Protein 9J54 (pdb70)

Radius of gyration: 19.66 Å; Cα contacts (8 Å, |Δi|>4): 490; chains: 4; bounding box: 61×36×34 Å

B-factor: mean 44.39, std 20.66, range [19.3, 144.77]

InterPro domains:
  IPR019460 Autophagy-related protein 11, C-terminal [PF10377] (1477-1587)
  IPR040040 Autophagy-related protein 11 [PTHR13222] (1-1592)

Organism: Homo sapiens (NCBI:txid9606)

Structure (mmCIF, N/CA/C/O backbone):
data_9J54
#
_entry.id   9J54
#
_cell.length_a   58.701
_cell.length_b   34.894
_cell.length_c   60.727
_cell.angle_alpha   90.000
_cell.angle_beta   118.377
_cell.angle_gamma   90.000
#
_symmetry.space_group_name_H-M   'P 1 21 1'
#
loop_
_entity.id
_entity.type
_entity.pdbx_description
1 polymer 'RB1-inducible coiled-coil protein 1'
2 polymer 'Autophagy-related protein 16-1'
3 water water
#
loop_
_atom_site.group_PDB
_atom_site.id
_atom_site.type_symbol
_atom_site.label_atom_id
_atom_site.label_alt_id
_atom_site.label_comp_id
_atom_site.label_asym_id
_atom_site.label_entity_id
_atom_site.label_seq_id
_atom_site.pdbx_PDB_ins_code
_atom_site.Cartn_x
_atom_site.Cartn_y
_atom_site.Cartn_z
_atom_site.occupancy
_atom_site.B_iso_or_equiv
_atom_site.auth_seq_id
_atom_site.auth_comp_id
_atom_site.auth_asym_id
_atom_site.auth_atom_id
_atom_site.pdbx_PDB_model_num
ATOM 1 N N . GLY A 1 3 ? 1.33000 -24.02300 29.15700 1.000 88.86065 -4 GLY A N 1
ATOM 2 C CA . GLY A 1 3 ? 2.58000 -24.80800 28.96000 1.000 86.53669 -4 GLY A CA 1
ATOM 3 C C . GLY A 1 3 ? 3.55700 -24.69300 30.11800 1.000 86.47089 -4 GLY A C 1
ATOM 4 O O . GLY A 1 3 ? 3.44300 -23.80000 30.96100 1.000 87.49470 -4 GLY A O 1
ATOM 8 N N . SER A 1 4 ? 4.53200 -25.60000 30.14700 1.000 85.62869 -3 SER A N 1
ATOM 9 C CA . SER A 1 4 ? 5.48400 -25.65900 31.24300 1.000 86.64986 -3 SER A CA 1
ATOM 10 C C . SER A 1 4 ? 6.32400 -24.37600 31.31100 1.000 84.92334 -3 SER A C 1
ATOM 11 O O . SER A 1 4 ? 6.35700 -23.57000 30.37800 1.000 82.68623 -3 SER A O 1
ATOM 19 N N . GLU A 1 5 ? 7.01500 -24.20100 32.44800 1.000 108.05243 -2 GLU A N 1
ATOM 20 C CA . GLU A 1 5 ? 7.85500 -23.01900 32.64500 1.000 99.77775 -2 GLU A CA 1
ATOM 21 C C . GLU A 1 5 ? 9.08400 -23.05900 31.75000 1.000 92.97694 -2 GLU A C 1
ATOM 22 O O . GLU A 1 5 ? 9.43200 -22.05800 31.11100 1.000 94.85874 -2 GLU A O 1
ATOM 34 N N . PHE A 1 6 ? 9.78300 -24.19500 31.72000 1.000 83.96796 -1 PHE A N 1
ATOM 35 C CA . PHE A 1 6 ? 10.93000 -24.32100 30.82600 1.000 81.87561 -1 PHE A CA 1
ATOM 36 C C . PHE A 1 6 ? 10.53400 -23.96200 29.40100 1.000 78.84366 -1 PHE A C 1
ATOM 37 O O . PHE A 1 6 ? 11.14700 -23.10100 28.76300 1.000 83.52844 -1 PHE A O 1
ATOM 54 N N . SER A 1 7 ? 9.51100 -24.64400 28.88200 1.000 78.59627 1490 SER A N 1
ATOM 55 C CA . SER A 1 7 ? 9.05700 -24.39300 27.51800 1.000 91.55571 1490 SER A CA 1
ATOM 56 C C . SER A 1 7 ? 8.71800 -22.92200 27.30300 1.000 78.25412 1490 SER A C 1
ATOM 57 O O . SER A 1 7 ? 9.07400 -22.33900 26.27100 1.000 75.07216 1490 SER A O 1
ATOM 65 N N . ARG A 1 8 ? 8.02400 -22.30100 28.26000 1.000 90.53454 1491 ARG A N 1
ATOM 66 C CA . ARG A 1 8 ? 7.71200 -20.88000 28.13200 1.000 94.46922 1491 ARG A CA 1
ATOM 67 C C . ARG A 1 8 ? 8.98100 -20.04900 27.97200 1.000 79.07527 1491 ARG A C 1
ATOM 68 O O . ARG A 1 8 ? 8.97400 -19.03100 27.26600 1.000 102.29911 1491 ARG A O 1
ATOM 72 N N . HIS A 1 9 ? 10.08200 -20.47500 28.59300 1.000 81.86771 1492 HIS A N 1
ATOM 73 C CA . HIS A 1 9 ? 11.33700 -19.74100 28.48600 1.000 96.25365 1492 HIS A CA 1
ATOM 74 C C . HIS A 1 9 ? 12.01200 -19.98900 27.14100 1.000 82.99679 1492 HIS A C 1
ATOM 75 O O . HIS A 1 9 ? 12.55800 -19.05700 26.54200 1.000 99.78828 1492 HIS A O 1
ATOM 89 N N . SER A 1 10 ? 11.96800 -21.23100 26.64600 1.000 64.77882 1493 SER A N 1
ATOM 90 C CA . SER A 1 10 ? 12.64000 -21.63500 25.41800 1.000 56.13831 1493 SER A CA 1
ATOM 91 C C . SER A 1 10 ? 11.80600 -21.36000 24.16500 1.000 65.38942 1493 SER A C 1
ATOM 92 O O . SER A 1 10 ? 11.94400 -22.05100 23.14700 1.000 46.26081 1493 SER A O 1
ATOM 100 N N . GLU A 1 11 ? 10.94400 -20.36500 24.20600 1.000 41.01808 1494 GLU A N 1
ATOM 101 C CA . GLU A 1 11 ? 10.05100 -20.14700 23.09200 1.000 30.44049 1494 GLU A CA 1
ATOM 102 C C . GLU A 1 11 ? 10.81400 -19.53400 21.91600 1.000 29.37457 1494 GLU A C 1
ATOM 103 O O . GLU A 1 11 ? 11.89300 -18.95300 22.06600 1.000 36.21224 1494 GLU A O 1
ATOM 115 N N . LYS A 1 12 ? 10.29600 -19.77200 20.71800 1.000 26.75321 1495 LYS A N 1
ATOM 116 C CA . LYS A 1 12 ? 10.86500 -19.27000 19.47400 1.000 25.17144 1495 LYS A CA 1
ATOM 117 C C . LYS A 1 12 ? 9.86800 -18.34100 18.78800 1.000 22.82379 1495 LYS A C 1
ATOM 118 O O . LYS A 1 12 ? 8.65500 -18.32800 19.12300 1.000 25.85573 1495 LYS A O 1
ATOM 137 N N . ILE A 1 13 ? 10.37100 -17.52300 17.85700 1.000 22.19477 1496 ILE A N 1
ATOM 138 C CA . ILE A 1 13 ? 9.56500 -16.48900 17.19700 1.000 22.00790 1496 ILE A CA 1
ATOM 139 C C . ILE A 1 13 ? 8.80300 -17.08200 16.02100 1.000 22.30531 1496 ILE A C 1
ATOM 140 O O . ILE A 1 13 ? 9.39700 -17.61000 15.09100 1.000 23.20278 1496 ILE A O 1
ATOM 156 N N . ALA A 1 14 ? 7.47800 -17.00300 16.09900 1.000 22.29478 1497 ALA A N 1
ATOM 157 C CA . ALA A 1 14 ? 6.65900 -17.31200 14.93600 1.000 21.24465 1497 ALA A CA 1
ATOM 158 C C . ALA A 1 14 ? 6.86100 -16.30800 13.82000 1.000 21.49468 1497 ALA A C 1
ATOM 159 O O . ALA A 1 14 ? 7.00300 -15.10500 14.04100 1.000 23.58441 1497 ALA A O 1
ATOM 166 N N . ILE A 1 15 ? 6.81200 -16.80400 12.58100 1.000 21.78419 1498 ILE A N 1
ATOM 167 C CA . ILE A 1 15 ? 6.98500 -15.95700 11.41000 1.000 22.22635 1498 ILE A CA 1
ATOM 168 C C . ILE A 1 15 ? 5.90900 -16.17000 10.35400 1.000 24.02130 1498 ILE A C 1
ATOM 169 O O . ILE A 1 15 ? 5.98400 -15.53800 9.31200 1.000 24.97668 1498 ILE A O 1
ATOM 185 N N . ARG A 1 16 ? 4.96300 -17.03600 10.61300 1.000 24.95826 1499 ARG A N 1
ATOM 186 C CA . ARG A 1 16 ? 3.79900 -17.20800 9.72500 1.000 27.42434 1499 ARG A CA 1
ATOM 187 C C . ARG A 1 16 ? 2.70600 -17.89100 10.53900 1.000 28.16127 1499 ARG A C 1
ATOM 188 O O . ARG A 1 16 ? 2.94000 -18.40700 11.63500 1.000 33.85406 1499 ARG A O 1
ATOM 209 N N . ASP A 1 17 ? 1.51700 -17.94000 9.93500 1.000 30.89318 1500 ASP A N 1
ATOM 210 C CA . ASP A 1 17 ? 0.37800 -18.70000 10.47800 1.000 41.32864 1500 ASP A CA 1
ATOM 211 C C . ASP A 1 17 ? 0.17200 -18.41900 11.96300 1.000 37.66767 1500 ASP A C 1
ATOM 212 O O . ASP A 1 17 ? 0.04200 -19.32300 12.79100 1.000 37.49660 1500 ASP A O 1
ATOM 221 N N . PHE A 1 18 ? 0.18100 -17.13100 12.29300 1.000 35.29634 1501 PHE A N 1
ATOM 222 C CA . PHE A 1 18 ? 0.22700 -16.69200 13.67000 1.000 30.20362 1501 PHE A CA 1
ATOM 223 C C . PHE A 1 18 ? -0.98500 -17.17400 14.43300 1.000 29.34036 1501 PHE A C 1
ATOM 224 O O . PHE A 1 18 ? -2.12400 -17.13800 13.93500 1.000 35.75955 1501 PHE A O 1
ATOM 241 N N . GLN A 1 19 ? -0.72300 -17.65200 15.64200 1.000 31.37745 1502 GLN A N 1
ATOM 242 C CA A GLN A 1 19 ? -1.74300 -18.17600 16.53800 0.580 29.79568 1502 GLN A CA 1
ATOM 243 C CA B GLN A 1 19 ? -1.76900 -18.14100 16.52000 0.420 30.07466 1502 GLN A CA 1
ATOM 244 C C . GLN A 1 19 ? -1.70100 -17.40600 17.84500 1.000 28.41656 1502 GLN A C 1
ATOM 245 O O . GLN A 1 19 ? -0.65400 -16.87300 18.23700 1.000 28.93768 1502 GLN A O 1
ATOM 272 N N . VAL A 1 20 ? -2.85400 -17.36300 18.52000 1.000 36.37015 1503 VAL A N 1
ATOM 273 C CA . VAL A 1 20 ? -2.88700 -16.77500 19.84700 1.000 35.43320 1503 VAL A CA 1
ATOM 274 C C . VAL A 1 20 ? -1.83500 -17.47300 20.69000 1.000 33.45138 1503 VAL A C 1
ATOM 275 O O . VAL A 1 20 ? -1.70500 -18.70400 20.63700 1.000 36.27014 1503 VAL A O 1
ATOM 288 N N . GLY A 1 21 ? -1.06100 -16.69700 21.43400 1.000 30.60104 1504 GLY A N 1
ATOM 289 C CA . GLY A 1 21 ? 0.01100 -17.21500 22.26700 1.000 28.15074 1504 GLY A CA 1
ATOM 290 C C . GLY A 1 21 ? 1.38200 -17.21100 21.63700 1.000 26.12418 1504 GLY A C 1
ATOM 291 O O . GLY A 1 21 ? 2.38000 -17.41300 22.36700 1.000 31.85908 1504 GLY A O 1
ATOM 295 N N . ASP A 1 22 ? 1.47300 -17.02100 20.33200 1.000 23.99498 1505 ASP A N 1
ATOM 296 C CA . ASP A 1 22 ? 2.76900 -17.01300 19.65400 1.000 25.36094 1505 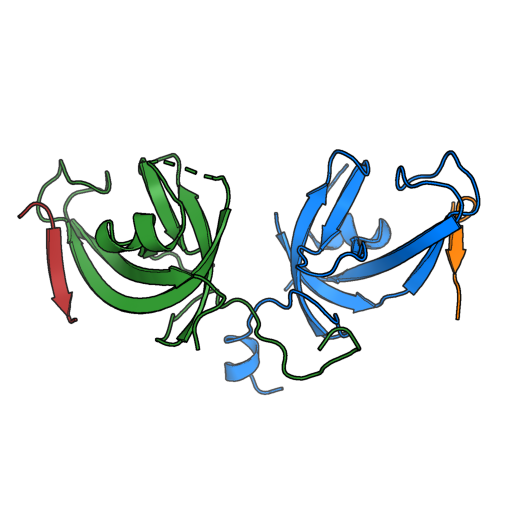ASP A CA 1
ATOM 297 C C . ASP A 1 22 ? 3.62200 -15.82500 20.11100 1.000 25.38725 1505 ASP A C 1
ATOM 298 O O . ASP A 1 22 ? 3.11700 -14.72200 20.35800 1.000 25.99785 1505 ASP A O 1
ATOM 307 N N . LEU A 1 23 ? 4.92200 -16.06500 20.19900 1.000 25.82678 1506 LEU A N 1
ATOM 308 C CA . LEU A 1 23 ? 5.91600 -15.02900 20.31500 1.000 26.30579 1506 LEU A CA 1
ATOM 309 C C . LEU A 1 23 ? 6.20800 -14.47400 18.92500 1.000 20.59457 1506 LEU A C 1
ATOM 310 O O . LEU A 1 23 ? 6.50300 -15.23500 18.00300 1.000 24.15816 1506 LEU A O 1
ATOM 326 N N . VAL A 1 24 ? 6.16800 -13.15200 18.80400 1.000 19.32600 1507 VAL A N 1
ATOM 327 C CA . VAL A 1 24 ? 6.38700 -12.49200 17.53700 1.000 20.39718 1507 VAL A CA 1
ATOM 328 C C . VAL A 1 24 ? 7.30800 -11.30100 17.66200 1.000 20.20242 1507 VAL A C 1
ATOM 329 O O . VAL A 1 24 ? 7.46300 -10.70600 18.74200 1.000 22.45796 1507 VAL A O 1
ATOM 342 N N . LEU A 1 25 ? 7.90600 -10.97500 16.54200 1.000 22.58165 1508 LEU A N 1
ATOM 343 C CA . LEU A 1 25 ? 8.80500 -9.83800 16.42500 1.000 21.68681 1508 LEU A CA 1
ATOM 344 C C . LEU A 1 25 ? 8.03900 -8.73600 15.73600 1.000 21.98158 1508 LEU A C 1
ATOM 345 O O . LEU A 1 25 ? 7.48300 -8.96300 14.66000 1.000 25.18986 1508 LEU A O 1
ATOM 361 N N . ILE A 1 26 ? 7.96000 -7.58800 16.37400 1.000 22.00527 1509 ILE A N 1
ATOM 362 C CA . ILE A 1 26 ? 7.17600 -6.45600 15.88400 1.000 22.97644 1509 ILE A CA 1
ATOM 363 C C . ILE A 1 26 ? 8.12700 -5.37200 15.43200 1.000 27.63489 1509 ILE A C 1
ATOM 364 O O . ILE A 1 26 ? 9.03100 -5.00900 16.19300 1.000 27.40855 1509 ILE A O 1
ATOM 380 N N . ILE A 1 27 ? 7.90900 -4.85000 14.21200 1.000 22.53428 1510 ILE A N 1
ATOM 381 C CA . ILE A 1 27 ? 8.79100 -3.88000 13.60100 1.000 21.71839 1510 ILE A CA 1
ATOM 382 C C . ILE A 1 27 ? 7.99900 -2.75000 12.99400 1.000 26.35579 1510 ILE A C 1
ATOM 383 O O . ILE A 1 27 ? 6.84900 -2.94900 12.59200 1.000 24.12921 1510 ILE A O 1
ATOM 399 N N . LEU A 1 28 ? 8.58000 -1.56400 12.92400 1.000 26.24525 1511 LEU A N 1
ATOM 400 C CA . LEU A 1 28 ? 7.91500 -0.45800 12.24300 1.000 25.07143 1511 LEU A CA 1
ATOM 401 C C . LEU A 1 28 ? 8.03100 -0.60100 10.74300 1.000 26.19525 1511 LEU A C 1
ATOM 402 O O . LEU A 1 28 ? 9.12600 -0.76100 10.19800 1.000 32.13280 1511 LEU A O 1
ATOM 418 N N . ASP A 1 29 ? 6.88100 -0.50000 10.04700 1.000 23.22647 1512 ASP A N 1
ATOM 419 C CA . ASP A 1 29 ? 6.75600 -0.54000 8.59100 1.000 25.75309 1512 ASP A CA 1
ATOM 420 C C . ASP A 1 29 ? 6.41300 0.88000 8.15600 1.000 26.64004 1512 ASP A C 1
ATOM 421 O O . ASP A 1 29 ? 5.23600 1.27900 8.19600 1.000 30.16151 1512 ASP A O 1
ATOM 430 N N . GLU A 1 30 ? 7.42400 1.65100 7.77000 1.000 33.67246 1513 GLU A N 1
ATOM 431 C CA . GLU A 1 30 ? 7.17000 3.06800 7.51900 1.000 36.14644 1513 GLU A CA 1
ATOM 432 C C . GLU A 1 30 ? 6.26600 3.25600 6.30800 1.000 37.58082 1513 GLU A C 1
ATOM 433 O O . GLU A 1 30 ? 5.44900 4.18200 6.28800 1.000 38.41250 1513 GLU A O 1
ATOM 445 N N . ARG A 1 31 ? 6.40100 2.37900 5.30800 1.000 34.10935 1514 ARG A N 1
ATOM 446 C CA . ARG A 1 31 ? 5.55300 2.44000 4.12300 1.000 39.68897 1514 ARG A CA 1
ATOM 447 C C . ARG A 1 31 ? 4.07300 2.35300 4.47800 1.000 30.81948 1514 ARG A C 1
ATOM 448 O O . ARG A 1 31 ? 3.24000 3.03500 3.86600 1.000 34.76996 1514 ARG A O 1
ATOM 469 N N . HIS A 1 32 ? 3.72600 1.51000 5.42100 1.000 26.23736 1515 HIS A N 1
ATOM 470 C CA . HIS A 1 32 ? 2.33100 1.33600 5.82700 1.000 23.54493 1515 HIS A CA 1
ATOM 471 C C . HIS A 1 32 ? 1.97100 2.09200 7.09600 1.000 30.42996 1515 HIS A C 1
ATOM 472 O O . HIS A 1 32 ? 0.90000 1.87200 7.64500 1.000 25.57412 1515 HIS A O 1
ATOM 486 N N . ASP A 1 33 ? 2.85300 2.96300 7.58400 1.000 26.02417 1516 ASP A N 1
ATOM 487 C CA . ASP A 1 33 ? 2.54400 3.86200 8.71800 1.000 29.32983 1516 ASP A CA 1
ATOM 488 C C . ASP A 1 33 ? 2.04400 3.11200 9.94700 1.000 24.43188 1516 ASP A C 1
ATOM 489 O O . ASP A 1 33 ? 1.13300 3.57100 10.65200 1.000 26.41896 1516 ASP A O 1
ATOM 498 N N . ASN A 1 34 ? 2.64100 1.96100 10.21900 1.000 24.57400 1517 ASN A N 1
ATOM 499 C CA . ASN A 1 34 ? 2.19500 1.08400 11.28300 1.000 23.96866 1517 ASN A CA 1
ATOM 500 C C . ASN A 1 34 ? 3.27800 0.11200 11.67800 1.000 24.55294 1517 ASN A C 1
ATOM 501 O O . ASN A 1 34 ? 4.18200 -0.21200 10.89600 1.000 23.91076 1517 ASN A O 1
ATOM 512 N N . TYR A 1 35 ? 3.15800 -0.40600 12.90900 1.000 22.78694 1518 TYR A N 1
ATOM 513 C CA . TYR A 1 35 ? 3.96700 -1.53600 13.32500 1.000 21.22097 1518 TYR A CA 1
ATOM 514 C C . TYR A 1 35 ? 3.34700 -2.77800 12.73600 1.000 21.16306 1518 TYR A C 1
ATOM 515 O O . TYR A 1 35 ? 2.10200 -2.88600 12.59300 1.000 20.86829 1518 TYR A O 1
ATOM 533 N N . VAL A 1 36 ? 4.21100 -3.69800 12.34100 1.000 21.87631 1519 VAL A N 1
ATOM 534 C CA . VAL A 1 36 ? 3.75800 -4.97500 11.75400 1.000 21.86052 1519 VAL A CA 1
ATOM 535 C C . VAL A 1 36 ? 4.50000 -6.12400 12.43100 1.000 24.28975 1519 VAL A C 1
ATOM 536 O O . VAL A 1 36 ? 5.60600 -5.96300 13.00200 1.000 24.46872 1519 VAL A O 1
ATOM 549 N N . LEU A 1 37 ? 3.92000 -7.30300 12.32500 1.000 21.15517 1520 LEU A N 1
ATOM 550 C CA . LEU A 1 37 ? 4.62900 -8.53400 12.67600 1.000 21.69207 1520 LEU A CA 1
ATOM 551 C C . LEU A 1 37 ? 5.58700 -8.92500 11.56200 1.000 21.97632 1520 LEU A C 1
ATOM 552 O O . LEU A 1 37 ? 5.28500 -8.87900 10.36200 1.000 24.21606 1520 LEU A O 1
ATOM 568 N N . PHE A 1 38 ? 6.84700 -9.25400 11.95100 1.000 19.42865 1521 PHE A N 1
ATOM 569 C CA . PHE A 1 38 ? 7.77200 -9.82400 11.02900 1.000 20.14715 1521 PHE A CA 1
ATOM 570 C C . PHE A 1 38 ? 7.29300 -11.17000 10.55400 1.000 20.89987 1521 PHE A C 1
ATOM 571 O O . PHE A 1 38 ? 6.87900 -12.00700 11.34000 1.000 21.65523 1521 PHE A O 1
ATOM 588 N N . THR A 1 39 ? 7.24300 -11.33100 9.22000 1.000 24.54768 1522 THR A N 1
ATOM 589 C CA . THR A 1 39 ? 6.65500 -12.52800 8.64500 1.000 25.61886 1522 THR A CA 1
ATOM 590 C C . THR A 1 39 ? 7.34800 -12.83900 7.33700 1.000 24.57137 1522 THR A C 1
ATOM 591 O O . THR A 1 39 ? 7.87100 -11.95300 6.66100 1.000 28.16127 1522 THR A O 1
ATOM 602 N N . VAL A 1 40 ? 7.36000 -14.12900 6.99200 1.000 25.93469 1523 VAL A N 1
ATOM 603 C CA . VAL A 1 40 ? 7.73700 -14.61000 5.69500 1.000 26.75321 1523 VAL A CA 1
ATOM 604 C C . VAL A 1 40 ? 6.52700 -14.88500 4.79700 1.000 27.83755 1523 VAL A C 1
ATOM 605 O O . VAL A 1 40 ? 6.68800 -15.42200 3.71100 1.000 31.07741 1523 VAL A O 1
ATOM 618 N N A SER A 1 41 ? 5.32100 -14.56600 5.29600 0.620 28.06389 1524 SER A N 1
ATOM 619 N N B SER A 1 41 ? 5.35300 -14.56300 5.25900 0.380 28.22180 1524 SER A N 1
ATOM 620 C CA A SER A 1 41 ? 4.06500 -14.64900 4.53700 0.620 27.81912 1524 SER A CA 1
ATOM 621 C CA B SER A 1 41 ? 4.18200 -14.72200 4.40700 0.380 28.30339 1524 SER A CA 1
ATOM 622 C C A SER A 1 41 ? 3.88300 -13.37900 3.71800 0.620 29.42195 1524 SER A C 1
ATOM 623 C C B SER A 1 41 ? 3.85300 -13.40300 3.73500 0.380 29.58513 1524 SER A C 1
ATOM 624 O O A SER A 1 41 ? 4.36700 -12.31300 4.10000 0.620 37.90718 1524 SER A O 1
ATOM 625 O O B SER A 1 41 ? 4.20400 -12.33000 4.23300 0.380 36.06222 1524 SER A O 1
ATOM 640 N N . PRO A 1 42 ? 3.16100 -13.45100 2.59700 1.000 32.27492 1525 PRO A N 1
ATOM 641 C CA . PRO A 1 42 ? 2.82600 -12.21300 1.86300 1.000 40.14429 1525 PRO A CA 1
ATOM 642 C C . PRO A 1 42 ? 1.76000 -11.37700 2.53200 1.000 45.26332 1525 PRO A C 1
ATOM 643 O O . PRO A 1 42 ? 1.60000 -10.20200 2.17300 1.000 55.22767 1525 PRO A O 1
ATOM 654 N N . THR A 1 43 ? 1.05900 -11.92300 3.51000 1.000 33.13029 1526 THR A N 1
ATOM 655 C CA . THR A 1 43 ? -0.04700 -11.22400 4.13600 1.000 39.48105 1526 THR A CA 1
ATOM 656 C C . THR A 1 43 ? 0.44300 -10.29100 5.22300 1.000 32.20123 1526 THR A C 1
ATOM 657 O O . THR A 1 43 ? 1.39000 -10.60300 5.94800 1.000 29.44564 1526 THR A O 1
ATOM 668 N N . LEU A 1 44 ? -0.17600 -9.12100 5.32400 1.000 26.97165 1527 LEU A N 1
ATOM 669 C CA . LEU A 1 44 ? 0.22000 -8.12500 6.30100 1.000 22.54481 1527 LEU A CA 1
ATOM 670 C C . LEU A 1 44 ? -0.49900 -8.39300 7.62000 1.000 23.77390 1527 LEU A C 1
ATOM 671 O O . LEU A 1 44 ? -1.69800 -8.65400 7.64700 1.000 24.91088 1527 LEU A O 1
ATOM 687 N N . TYR A 1 45 ? 0.27700 -8.36400 8.72900 1.000 21.71313 1528 TYR A N 1
ATOM 688 C CA . TYR A 1 45 ? -0.27700 -8.47900 10.07200 1.000 20.94462 1528 TYR A CA 1
ATOM 689 C C . TYR A 1 45 ? 0.11000 -7.21600 10.82200 1.000 20.37876 1528 TYR A C 1
ATOM 690 O O . TYR A 1 45 ? 1.28000 -7.09300 11.23600 1.000 23.64494 1528 TYR A O 1
ATOM 708 N N . PHE A 1 46 ? -0.79900 -6.30700 10.93500 1.000 19.75237 1529 PHE A N 1
ATOM 709 C CA . PHE A 1 46 ? -0.55800 -5.04600 11.60600 1.000 21.19465 1529 PHE A CA 1
ATOM 710 C C . PHE A 1 46 ? -0.75400 -5.19900 13.08800 1.000 24.34766 1529 PHE A C 1
ATOM 711 O O . PHE A 1 46 ? -1.67000 -5.88900 13.52900 1.000 24.29239 1529 PHE A O 1
ATOM 728 N N . LEU A 1 47 ? 0.07000 -4.49500 13.86100 1.000 21.57890 1530 LEU A N 1
ATOM 729 C CA . LEU A 1 47 ? -0.20000 -4.34700 15.28800 1.000 19.30231 1530 LEU A CA 1
ATOM 730 C C . LEU A 1 47 ? -1.32000 -3.35200 15.53100 1.000 20.82618 1530 LEU A C 1
ATOM 731 O O . LEU A 1 47 ? -1.25300 -2.17400 15.11500 1.000 23.84496 1530 LEU A O 1
ATOM 747 N N . HIS A 1 48 ? -2.36400 -3.83200 16.21500 1.000 22.78168 1531 HIS A N 1
ATOM 748 C CA . HIS A 1 48 ? -3.47900 -3.00700 16.61700 1.000 22.00001 1531 HIS A CA 1
ATOM 749 C C . HIS A 1 48 ? -3.03500 -1.80400 17.41700 1.000 26.67162 1531 HIS A C 1
ATOM 750 O O . HIS A 1 48 ? -2.21000 -1.92200 18.33200 1.000 25.01879 1531 HIS A O 1
ATOM 764 N N . SER A 1 49 ? -3.59000 -0.65000 17.09500 1.000 26.43738 1532 SER A N 1
ATOM 765 C CA . SER A 1 49 ? -3.29700 0.57000 17.85400 1.000 27.26906 1532 SER A CA 1
ATOM 766 C C . SER A 1 49 ? -3.46400 0.39000 19.36100 1.000 27.48751 1532 SER A C 1
ATOM 767 O O . SER A 1 49 ? -2.74400 1.03500 20.12800 1.000 32.33546 1532 SER A O 1
ATOM 775 N N . GLU A 1 50 ? -4.42000 -0.43800 19.79700 1.000 26.63740 1533 GLU A N 1
ATOM 776 C CA . GLU A 1 50 ? -4.68000 -0.62500 21.22100 1.000 28.26392 1533 GLU A CA 1
ATOM 777 C C . GLU A 1 50 ? -3.47300 -1.18900 21.91900 1.000 25.45042 1533 GLU A C 1
ATOM 778 O O . GLU A 1 50 ? -3.35500 -1.01200 23.14200 1.000 29.37721 1533 GLU A O 1
ATOM 790 N N . SER A 1 51 ? -2.61400 -1.86700 21.19300 1.000 24.38187 1534 SER A N 1
ATOM 791 C CA . SER A 1 51 ? -1.50200 -2.58500 21.81900 1.000 24.75560 1534 SER A CA 1
ATOM 792 C C . SER A 1 51 ? -0.21300 -1.80700 21.89000 1.000 21.82630 1534 SER A C 1
ATOM 793 O O . SER A 1 51 ? 0.71800 -2.29400 22.53500 1.000 24.60295 1534 SER A O 1
ATOM 801 N N . LEU A 1 52 ? -0.07700 -0.65700 21.23900 1.000 22.51059 1535 LEU A N 1
ATOM 802 C CA . LEU A 1 52 ? 1.22800 -0.01300 21.22000 1.000 22.64219 1535 LEU A CA 1
ATOM 803 C C . LEU A 1 52 ? 1.69000 0.29600 22.63400 1.000 23.65284 1535 LEU A C 1
ATOM 804 O O . LEU A 1 52 ? 2.84900 -0.00800 22.96600 1.000 23.11593 1535 LEU A O 1
ATOM 820 N N . PRO A 1 53 ? 0.88900 0.88200 23.50600 1.000 23.36596 1536 PRO A N 1
ATOM 821 C CA . PRO A 1 53 ? 1.38900 1.17100 24.86700 1.000 24.44240 1536 PRO A CA 1
ATOM 822 C C . PRO A 1 53 ? 1.80400 -0.06700 25.64300 1.000 24.70033 1536 PRO A C 1
ATOM 823 O O . PRO A 1 53 ? 2.74500 0.00200 26.45800 1.000 25.41094 1536 PRO A O 1
ATOM 834 N N . ALA A 1 54 ? 1.15600 -1.19700 25.43700 1.000 24.38187 1537 ALA A N 1
ATOM 835 C CA . ALA A 1 54 ? 1.47100 -2.42400 26.15700 1.000 24.99773 1537 ALA A CA 1
ATOM 836 C C . ALA A 1 54 ? 2.90500 -2.85100 25.85600 1.000 24.71086 1537 ALA A C 1
ATOM 837 O O . ALA A 1 54 ? 3.53200 -3.49900 26.69800 1.000 25.63728 1537 ALA A O 1
ATOM 844 N N . LEU A 1 55 ? 3.38800 -2.48800 24.68900 1.000 23.76074 1538 LEU A N 1
ATOM 845 C CA . LEU A 1 55 ? 4.73900 -2.82600 24.23400 1.000 23.75548 1538 LEU A CA 1
ATOM 846 C C . LEU A 1 55 ? 5.71000 -1.65400 24.35500 1.000 25.06880 1538 LEU A C 1
ATOM 847 O O . LEU A 1 55 ? 6.78600 -1.67400 23.73000 1.000 24.66085 1538 LEU A O 1
ATOM 863 N N . ASP A 1 56 ? 5.37500 -0.64100 25.14600 1.000 24.60821 1539 ASP A N 1
ATOM 864 C CA . ASP A 1 56 ? 6.18300 0.54400 25.34200 1.000 25.19776 1539 ASP A CA 1
ATOM 865 C C . ASP A 1 56 ? 6.47800 1.29000 24.04700 1.000 27.71648 1539 ASP A C 1
ATOM 866 O O . ASP A 1 56 ? 7.53300 1.91100 23.90100 1.000 28.16127 1539 ASP A O 1
ATOM 875 N N . LEU A 1 57 ? 5.47600 1.34000 23.16000 1.000 25.45042 1540 LEU A N 1
ATOM 876 C CA . LEU A 1 57 ? 5.54900 2.04500 21.88700 1.000 28.65080 1540 LEU A CA 1
ATOM 877 C C . LEU A 1 57 ? 4.60400 3.25400 21.91900 1.000 28.67975 1540 LEU A C 1
ATOM 878 O O . LEU A 1 57 ? 3.55600 3.20400 22.55200 1.000 31.56431 1540 LEU A O 1
ATOM 894 N N . LYS A 1 58 ? 5.04300 4.34200 21.26800 1.000 44.31058 1541 LYS A N 1
ATOM 895 C CA . LYS A 1 58 ? 4.28000 5.56900 21.06300 1.000 60.12563 1541 LYS A CA 1
ATOM 896 C C . LYS A 1 58 ? 4.43100 6.01600 19.61300 1.000 44.82643 1541 LYS A C 1
ATOM 897 O O . LYS A 1 58 ? 5.53000 5.92700 19.04700 1.000 77.45666 1541 LYS A O 1
ATOM 901 N N . PRO A 1 59 ? 3.35300 6.48400 18.97200 1.000 78.73312 1542 PRO A N 1
ATOM 902 C CA . PRO A 1 59 ? 3.54500 7.03400 17.62000 1.000 78.05410 1542 PRO A CA 1
ATOM 903 C C . PRO A 1 59 ? 4.53400 8.20200 17.57800 1.000 51.97465 1542 PRO A C 1
ATOM 904 O O . PRO A 1 59 ? 5.43300 8.22100 16.73200 1.000 62.32326 1542 PRO A O 1
ATOM 915 N N . TRP A 1 71 ? 12.47100 -2.54500 16.95800 1.000 62.37064 1554 TRP A N 1
ATOM 916 C CA . TRP A 1 71 ? 11.63100 -3.73400 17.13500 1.000 43.74209 1554 TRP A CA 1
ATOM 917 C C . TRP A 1 71 ? 11.30400 -4.00900 18.59100 1.000 44.26057 1554 TRP A C 1
ATOM 918 O O . TRP A 1 71 ? 11.94500 -3.47700 19.50700 1.000 44.72115 1554 TRP A O 1
ATOM 938 N N . VAL A 1 72 ? 10.29100 -4.85000 18.81700 1.000 36.12012 1555 VAL A N 1
ATOM 939 C CA . VAL A 1 72 ? 9.97400 -5.35700 20.14200 1.000 31.25375 1555 VAL A CA 1
ATOM 940 C C . VAL A 1 72 ? 9.49300 -6.77500 19.99300 1.000 25.26356 1555 VAL A C 1
ATOM 941 O O . VAL A 1 72 ? 9.01300 -7.19100 18.93800 1.000 26.82164 1555 VAL A O 1
ATOM 954 N N . LEU A 1 73 ? 9.56100 -7.51000 21.06200 1.000 25.51622 1556 LEU A N 1
ATOM 955 C CA . LEU A 1 73 ? 8.95500 -8.83400 21.09400 1.000 23.70021 1556 LEU A CA 1
ATOM 956 C C . LEU A 1 73 ? 7.61600 -8.75200 21.81800 1.000 25.12143 1556 LEU A C 1
ATOM 957 O O . LEU A 1 73 ? 7.48600 -8.06300 22.87100 1.000 30.71684 1556 LEU A O 1
ATOM 973 N N . GLY A 1 74 ? 6.65900 -9.47900 21.30100 1.000 24.13710 1557 GLY A N 1
ATOM 974 C CA . GLY A 1 74 ? 5.34200 -9.52000 21.90000 1.000 23.08171 1557 GLY A CA 1
ATOM 975 C C . GLY A 1 74 ? 4.72500 -10.89600 21.79200 1.000 22.45796 1557 GLY A C 1
ATOM 976 O O . GLY A 1 74 ? 5.25100 -11.78300 21.14700 1.000 24.26607 1557 GLY A O 1
ATOM 980 N N . LYS A 1 75 ? 3.59700 -11.06800 22.49600 1.000 23.61336 1558 LYS A N 1
ATOM 981 C CA . LYS A 1 75 ? 2.83700 -12.30800 22.47700 1.000 23.01065 1558 LYS A CA 1
ATOM 982 C C . LYS A 1 75 ? 1.45700 -11.99600 21.87600 1.000 24.28712 1558 LYS A C 1
ATOM 983 O O . LYS A 1 75 ? 0.82500 -11.03600 22.30600 1.000 25.80046 1558 LYS A O 1
ATOM 1002 N N . VAL A 1 76 ? 1.04700 -12.77900 20.89400 1.000 24.47136 1559 VAL A N 1
ATOM 1003 C CA . VAL A 1 76 ? -0.23700 -12.55200 20.22500 1.000 22.85800 1559 VAL A CA 1
ATOM 1004 C C . VAL A 1 76 ? -1.37900 -12.86700 21.17700 1.000 24.32134 1559 VAL A C 1
ATOM 1005 O O . VAL A 1 76 ? -1.45700 -13.95000 21.78500 1.000 27.84281 1559 VAL A O 1
ATOM 1018 N N . MET A 1 77 ? -2.30700 -11.91900 21.30500 1.000 24.85824 1560 MET A N 1
ATOM 1019 C CA . MET A 1 77 ? -3.47600 -12.09600 22.14400 1.000 27.49277 1560 MET A CA 1
ATOM 1020 C C . MET A 1 77 ? -4.73400 -12.30500 21.32000 1.000 31.33797 1560 MET A C 1
ATOM 1021 O O . MET A 1 77 ? -5.57800 -13.12000 21.68400 1.000 32.79604 1560 MET A O 1
ATOM 1035 N N . GLU A 1 78 ? -4.84800 -11.57700 20.22600 1.000 27.62963 1561 GLU A N 1
ATOM 1036 C CA . GLU A 1 78 ? -6.00700 -11.67400 19.35700 1.000 26.69004 1561 GLU A CA 1
ATOM 1037 C C . GLU A 1 78 ? -5.59700 -11.30400 17.93900 1.000 26.05839 1561 GLU A C 1
ATOM 1038 O O . GLU A 1 78 ? -4.66900 -10.56500 17.71500 1.000 25.55306 1561 GLU A O 1
ATOM 1050 N N . LYS A 1 79 ? -6.37600 -11.78900 16.96800 1.000 29.18771 1562 LYS A N 1
ATOM 1051 C CA A LYS A 1 79 ? -6.21000 -11.38300 15.58600 0.570 23.37386 1562 LYS A CA 1
ATOM 1052 C CA B LYS A 1 79 ? -6.20500 -11.40900 15.57600 0.430 23.37386 1562 LYS A CA 1
ATOM 1053 C C . LYS A 1 79 ? -7.57600 -11.24100 14.94000 1.000 24.50031 1562 LYS A C 1
ATOM 1054 O O . LYS A 1 79 ? -8.51700 -11.98400 15.26400 1.000 27.90598 1562 LYS A O 1
ATOM 1091 N N . GLU A 1 80 ? -7.64200 -10.27500 14.06800 1.000 24.54505 1563 GLU A N 1
ATOM 1092 C CA . GLU A 1 80 ? -8.86900 -9.92800 13.33600 1.000 27.87966 1563 GLU A CA 1
ATOM 1093 C C . GLU A 1 80 ? -8.51700 -9.84100 11.85300 1.000 25.59254 1563 GLU A C 1
ATOM 1094 O O . GLU A 1 80 ? -7.53800 -9.19100 11.47700 1.000 25.93732 1563 GLU A O 1
ATOM 1106 N N . TYR A 1 81 ? -9.36700 -10.42400 10.98100 1.000 28.36919 1564 TYR A N 1
ATOM 1107 C CA . TYR A 1 81 ? -9.16600 -10.32500 9.54600 1.000 26.93218 1564 TYR A CA 1
ATOM 1108 C C . TYR A 1 81 ? -9.99400 -9.15600 9.02500 1.000 28.62448 1564 TYR A C 1
ATOM 1109 O O . TYR A 1 81 ? -11.19000 -9.03900 9.35900 1.000 30.11151 1564 TYR A O 1
ATOM 1127 N N . CYS A 1 82 ? -9.35700 -8.27600 8.26000 1.000 26.09260 1565 CYS A N 1
ATOM 1128 C CA . CYS A 1 82 ? -9.89800 -6.99600 7.85700 1.000 26.87954 1565 CYS A CA 1
ATOM 1129 C C . CYS A 1 82 ? -9.71800 -6.75900 6.36100 1.000 27.74017 1565 CYS A C 1
ATOM 1130 O O . CYS A 1 82 ? -8.86100 -7.35300 5.69600 1.000 25.71887 1565 CYS A O 1
ATOM 1138 N N . GLN A 1 83 ? -10.60900 -5.91100 5.79900 1.000 26.08734 1566 GLN A N 1
ATOM 1139 C CA . GLN A 1 83 ? -10.46000 -5.43800 4.44200 1.000 26.85322 1566 GLN A CA 1
ATOM 1140 C C . GLN A 1 83 ? -10.52000 -3.93000 4.43400 1.000 29.79041 1566 GLN A C 1
ATOM 1141 O O . GLN A 1 83 ? -11.36600 -3.33000 5.10500 1.000 28.27444 1566 GLN A O 1
ATOM 1155 N N . ALA A 1 84 ? -9.65200 -3.30100 3.62400 1.000 24.86088 1567 ALA A N 1
ATOM 1156 C CA . ALA A 1 84 ? -9.69300 -1.85900 3.44800 1.000 25.10827 1567 ALA A CA 1
ATOM 1157 C C . ALA A 1 84 ? -10.89600 -1.48900 2.59100 1.000 26.21367 1567 ALA A C 1
ATOM 1158 O O . ALA A 1 84 ? -11.08700 -2.06100 1.50500 1.000 27.41908 1567 ALA A O 1
ATOM 1165 N N . LYS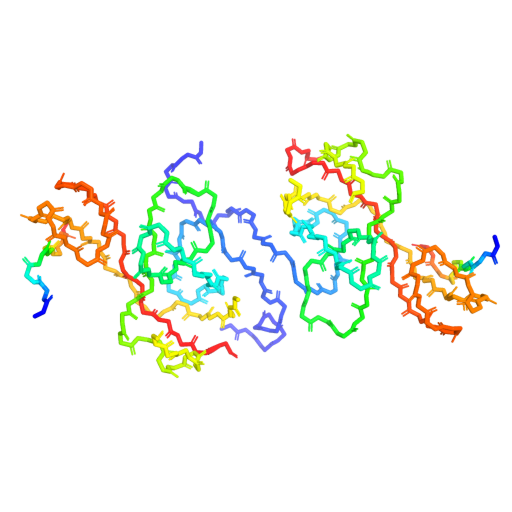 A 1 85 ? -11.67700 -0.56900 3.10600 1.000 27.03219 1568 LYS A N 1
ATOM 1166 C CA . LYS A 1 85 ? -12.96800 -0.18300 2.50200 1.000 29.38247 1568 LYS A CA 1
ATOM 1167 C C . LYS A 1 85 ? -12.91400 1.20700 1.91900 1.000 30.70105 1568 LYS A C 1
ATOM 1168 O O . LYS A 1 85 ? -13.88500 1.61400 1.23700 1.000 32.99343 1568 LYS A O 1
ATOM 1187 N N . LYS A 1 86 ? -11.82400 1.91900 2.15100 1.000 29.72198 1569 LYS A N 1
ATOM 1188 C CA . LYS A 1 86 ? -11.57300 3.21800 1.58700 1.000 30.95108 1569 LYS A CA 1
ATOM 1189 C C . LYS A 1 86 ? -10.16600 3.19600 1.01500 1.000 33.90933 1569 LYS A C 1
ATOM 1190 O O . LYS A 1 86 ? -9.31400 2.57300 1.58000 1.000 28.07442 1569 LYS A O 1
ATOM 1209 N N . ALA A 1 87 ? -9.93000 3.87400 -0.10000 1.000 33.99618 1570 ALA A N 1
ATOM 1210 C CA . ALA A 1 87 ? -8.60100 3.87300 -0.68500 1.000 29.57197 1570 ALA A CA 1
ATOM 1211 C C . ALA A 1 87 ? -7.59900 4.63800 0.17600 1.000 28.42972 1570 ALA A C 1
ATOM 1212 O O . ALA A 1 87 ? -6.39800 4.29500 0.21800 1.000 33.33031 1570 ALA A O 1
ATOM 1219 N N . GLN A 1 88 ? -8.07200 5.66700 0.87200 1.000 32.30651 1571 GLN A N 1
ATOM 1220 C CA . GLN A 1 88 ? -7.27800 6.37500 1.87400 1.000 30.36417 1571 GLN A CA 1
ATOM 1221 C C . GLN A 1 88 ? -7.64400 5.79600 3.23200 1.000 29.14560 1571 GLN A C 1
ATOM 1222 O O . GLN A 1 88 ? -8.73800 6.01900 3.74400 1.000 30.72737 1571 GLN A O 1
ATOM 1236 N N . ASN A 1 89 ? -6.71000 5.07500 3.83100 1.000 27.39802 1572 ASN A N 1
ATOM 1237 C CA . ASN A 1 89 ? -6.99100 4.36100 5.06900 1.000 26.88217 1572 ASN A CA 1
ATOM 1238 C C . ASN A 1 89 ? -5.73900 4.43700 5.93000 1.000 26.18735 1572 ASN A C 1
ATOM 1239 O O . ASN A 1 89 ? -4.67100 4.82000 5.46600 1.000 28.11653 1572 ASN A O 1
ATOM 1250 N N . ARG A 1 90 ? -5.91100 4.04000 7.18800 1.000 26.60056 1573 ARG A N 1
ATOM 1251 C CA . ARG A 1 90 ? -4.77900 4.12100 8.13600 1.000 26.50581 1573 ARG A CA 1
ATOM 1252 C C . ARG A 1 90 ? -3.60300 3.25700 7.77800 1.000 24.87930 1573 ARG A C 1
ATOM 1253 O O . ARG A 1 90 ? -2.52700 3.41900 8.42500 1.000 25.12670 1573 ARG A O 1
ATOM 1274 N N . PHE A 1 91 ? -3.78000 2.25100 6.94100 1.000 23.81338 1574 PHE A N 1
ATOM 1275 C CA . PHE A 1 91 ? -2.79300 1.22500 6.67400 1.000 24.82929 1574 PHE A CA 1
ATOM 1276 C C . PHE A 1 91 ? -2.05100 1.44300 5.35300 1.000 25.88995 1574 PHE A C 1
ATOM 1277 O O . PHE A 1 91 ? -1.15500 0.65900 5.03700 1.000 23.39754 1574 PHE A O 1
ATOM 1294 N N . LYS A 1 92 ? -2.43200 2.48200 4.59800 1.000 22.95538 1575 LYS A N 1
ATOM 1295 C CA . LYS A 1 92 ? -1.72200 2.82000 3.34700 1.000 23.63178 1575 LYS A CA 1
ATOM 1296 C C . LYS A 1 92 ? -1.70000 1.61300 2.41500 1.000 23.25542 1575 LYS A C 1
ATOM 1297 O O . LYS A 1 92 ? -0.69900 1.34900 1.72500 1.000 25.65308 1575 LYS A O 1
ATOM 1316 N N . VAL A 1 93 ? -2.83600 0.91300 2.31900 1.000 21.87631 1576 VAL A N 1
ATOM 1317 C CA . VAL A 1 93 ? -2.97500 -0.21300 1.39700 1.000 21.31571 1576 VAL A CA 1
ATOM 1318 C C . VAL A 1 93 ? -4.06300 0.13700 0.38600 1.000 21.18675 1576 VAL A C 1
ATOM 1319 O O . VAL A 1 93 ? -4.90200 1.00300 0.63700 1.000 23.62389 1576 VAL A O 1
ATOM 1332 N N . PRO A 1 94 ? -4.06700 -0.51600 -0.76800 1.000 23.40544 1577 PRO A N 1
ATOM 1333 C CA . PRO A 1 94 ? -5.13400 -0.28600 -1.74700 1.000 24.91615 1577 PRO A CA 1
ATOM 1334 C C . PRO A 1 94 ? -6.48600 -0.67900 -1.20600 1.000 22.15266 1577 PRO A C 1
ATOM 1335 O O . PRO A 1 94 ? -6.60400 -1.58500 -0.39100 1.000 24.34766 1577 PRO A O 1
ATOM 1346 N N . LEU A 1 95 ? -7.52300 -0.05900 -1.77600 1.000 23.57125 1578 LEU A N 1
ATOM 1347 C CA . LEU A 1 95 ? -8.89800 -0.48900 -1.55500 1.000 23.95287 1578 LEU A CA 1
ATOM 1348 C C . LEU A 1 95 ? -9.01200 -1.98300 -1.78300 1.000 28.31129 1578 LEU A C 1
ATOM 1349 O O . LEU A 1 95 ? -8.44300 -2.53100 -2.75000 1.000 29.45616 1578 LEU A O 1
ATOM 1365 N N . GLY A 1 96 ? -9.66400 -2.66400 -0.85800 1.000 26.97429 1579 GLY A N 1
ATOM 1366 C CA . GLY A 1 96 ? -9.92800 -4.07300 -1.00600 1.000 28.24812 1579 GLY A CA 1
ATOM 1367 C C . GLY A 1 96 ? -8.84400 -4.98900 -0.48700 1.000 28.24286 1579 GLY A C 1
ATOM 1368 O O . GLY A 1 96 ? -9.07200 -6.20900 -0.41000 1.000 28.75082 1579 GLY A O 1
ATOM 1372 N N . THR A 1 97 ? -7.68400 -4.46000 -0.10900 1.000 23.26858 1580 THR A N 1
ATOM 1373 C CA . THR A 1 97 ? -6.63600 -5.29100 0.47700 1.000 24.35292 1580 THR A CA 1
ATOM 1374 C C . THR A 1 97 ? -7.14800 -5.95400 1.73700 1.000 29.38247 1580 THR A C 1
ATOM 1375 O O . THR A 1 97 ? -7.76100 -5.30400 2.58300 1.000 24.65296 1580 THR A O 1
ATOM 1386 N N . LYS A 1 98 ? -6.83100 -7.23600 1.88800 1.000 24.91615 1581 LYS A N 1
ATOM 1387 C CA . LYS A 1 98 ? -7.15400 -7.99700 3.07300 1.000 24.28712 1581 LYS A CA 1
ATOM 1388 C C . LYS A 1 98 ? -5.88100 -8.19000 3.90300 1.000 24.98457 1581 LYS A C 1
ATOM 1389 O O . LYS A 1 98 ? -4.80300 -8.40200 3.34800 1.000 27.22695 1581 LYS A O 1
ATOM 1408 N N . PHE A 1 99 ? -6.04000 -8.03500 5.20300 1.000 21.26044 1582 PHE A N 1
ATOM 1409 C CA . PHE A 1 99 ? -4.90700 -8.07200 6.13500 1.000 20.08399 1582 PHE A CA 1
ATOM 1410 C C . PHE A 1 99 ? -5.43900 -8.39500 7.52200 1.000 23.11067 1582 PHE A C 1
ATOM 1411 O O . PHE A 1 99 ? -6.63500 -8.37400 7.81200 1.000 24.50031 1582 PHE A O 1
ATOM 1428 N N . TYR A 1 100 ? -4.50000 -8.66700 8.42400 1.000 23.58177 1583 TYR A N 1
ATOM 1429 C CA . TYR A 1 100 ? -4.88500 -8.90300 9.80300 1.000 24.73981 1583 TYR A CA 1
ATOM 1430 C C . TYR A 1 100 ? -4.46500 -7.73200 10.69100 1.000 21.77103 1583 TYR A C 1
ATOM 1431 O O . TYR A 1 100 ? -3.48000 -7.05100 10.42800 1.000 21.83156 1583 TYR A O 1
ATOM 1449 N N . ARG A 1 101 ? -5.22700 -7.52500 11.75500 1.000 23.09487 1584 ARG A N 1
ATOM 1450 C CA . ARG A 1 101 ? -4.80400 -6.67300 12.85300 1.000 23.61336 1584 ARG A CA 1
ATOM 1451 C C . ARG A 1 101 ? -4.66400 -7.55600 14.07600 1.000 21.15517 1584 ARG A C 1
ATOM 1452 O O . ARG A 1 101 ? -5.57600 -8.31500 14.41000 1.000 23.00276 1584 ARG A O 1
ATOM 1473 N N . VAL A 1 102 ? -3.52400 -7.42700 14.77400 1.000 21.88947 1585 VAL A N 1
ATOM 1474 C CA . VAL A 1 102 ? -3.14300 -8.28800 15.87600 1.000 21.17359 1585 VAL A CA 1
ATOM 1475 C C . VAL A 1 102 ? -3.08000 -7.43700 17.12800 1.000 21.90526 1585 VAL A C 1
ATOM 1476 O O . VAL A 1 102 ? -2.39200 -6.39200 17.15100 1.000 27.04272 1585 VAL A O 1
ATOM 1489 N N . LYS A 1 103 ? -3.72000 -7.91200 18.16900 1.000 21.97632 1586 LYS A N 1
ATOM 1490 C CA . LYS A 1 103 ? -3.48800 -7.39600 19.53600 1.000 23.88444 1586 LYS A CA 1
ATOM 1491 C C . LYS A 1 103 ? -2.39600 -8.22700 20.18000 1.000 26.40843 1586 LYS A C 1
ATOM 1492 O O . LYS A 1 103 ? -2.38600 -9.45200 20.08400 1.000 25.00037 1586 LYS A O 1
ATOM 1511 N N . ALA A 1 104 ? -1.44500 -7.56000 20.83400 1.000 27.54014 1587 ALA A N 1
ATOM 1512 C CA . ALA A 1 104 ? -0.34600 -8.28000 21.45000 1.000 25.77414 1587 ALA A CA 1
ATOM 1513 C C . ALA A 1 104 ? -0.07500 -7.68200 22.80700 1.000 29.10086 1587 ALA A C 1
ATOM 1514 O O . ALA A 1 104 ? -0.34700 -6.50500 23.04500 1.000 36.65439 1587 ALA A O 1
ATOM 1521 N N . VAL A 1 105 ? 0.48800 -8.50700 23.70000 1.000 29.71409 1588 VAL A N 1
ATOM 1522 C CA . VAL A 1 105 ? 0.91200 -8.08200 24.98800 1.000 31.55905 1588 VAL A CA 1
ATOM 1523 C C . VAL A 1 105 ? 2.42500 -8.27400 25.10100 1.000 30.37206 1588 VAL A C 1
ATOM 1524 O O . VAL A 1 105 ? 3.07600 -8.83500 24.20500 1.000 31.48009 1588 VAL A O 1
ATOM 1537 N N A SER A 1 106 ? 2.97400 -7.74500 26.17200 0.540 33.57245 1589 SER A N 1
ATOM 1538 N N B SER A 1 106 ? 2.96700 -7.80300 26.21200 0.460 33.65930 1589 SER A N 1
ATOM 1539 C CA A SER A 1 106 ? 4.38500 -7.93900 26.42200 0.540 36.71230 1589 SER A CA 1
ATOM 1540 C CA B SER A 1 106 ? 4.39200 -7.92800 26.45300 0.460 36.72809 1589 SER A CA 1
ATOM 1541 C C A SER A 1 106 ? 4.68100 -9.42800 26.51400 0.540 39.81793 1589 SER A C 1
ATOM 1542 C C B SER A 1 106 ? 4.76700 -9.37500 26.72700 0.460 41.37601 1589 SER A C 1
ATOM 1543 O O A SER A 1 106 ? 3.81600 -10.24400 26.82700 0.540 34.30148 1589 SER A O 1
ATOM 1544 O O B SER A 1 106 ? 4.06100 -10.09900 27.43700 0.460 39.78898 1589 SER A O 1
ATOM 1559 N N . TRP A 1 107 ? 5.90300 -9.79000 26.18700 1.000 40.82068 1590 TRP A N 1
ATOM 1560 C CA . TRP A 1 107 ? 6.36600 -11.14000 26.46700 1.000 46.60296 1590 TRP A CA 1
ATOM 1561 C C . TRP A 1 107 ? 6.76300 -11.25900 27.94000 1.000 54.22229 1590 TRP A C 1
ATOM 1562 O O . TRP A 1 107 ? 7.78000 -10.68600 28.40300 1.000 53.70118 1590 TRP A O 1
ATOM 1584 N N . GLN B 2 6 ? -13.57900 4.90900 14.44400 1.000 76.97765 236 GLN B N 1
ATOM 1585 C CA . GLN B 2 6 ? -12.21400 4.94100 13.94700 1.000 97.85910 236 GLN B CA 1
ATOM 1586 C C . GLN B 2 6 ? -11.93200 3.81000 12.95500 1.000 86.97095 236 GLN B C 1
ATOM 1587 O O . GLN B 2 6 ? -10.97300 3.90500 12.21000 1.000 76.46706 236 GLN B O 1
ATOM 1600 N N . ASP B 2 7 ? -12.79500 2.79400 12.92500 1.000 71.26907 237 ASP B N 1
ATOM 1601 C CA . ASP B 2 7 ? -12.65500 1.58700 12.10000 1.000 60.93889 237 ASP B CA 1
ATOM 1602 C C . ASP B 2 7 ? -13.48400 1.52200 10.82300 1.000 47.30830 237 ASP B C 1
ATOM 1603 O O . ASP B 2 7 ? -13.89300 0.52200 10.32700 1.000 46.31345 237 ASP B O 1
ATOM 1612 N N . ASP B 2 8 ? -13.70500 2.70000 10.39500 1.000 48.02944 238 ASP B N 1
ATOM 1613 C CA . ASP B 2 8 ? -14.32100 3.20600 9.20200 1.000 44.74221 238 ASP B CA 1
ATOM 1614 C C . ASP B 2 8 ? -13.56600 3.02000 7.84500 1.000 42.93410 238 ASP B C 1
ATOM 1615 O O . ASP B 2 8 ? -14.11900 3.15300 6.78800 1.000 42.20769 238 ASP B O 1
ATOM 1622 N N . ASP B 2 9 ? 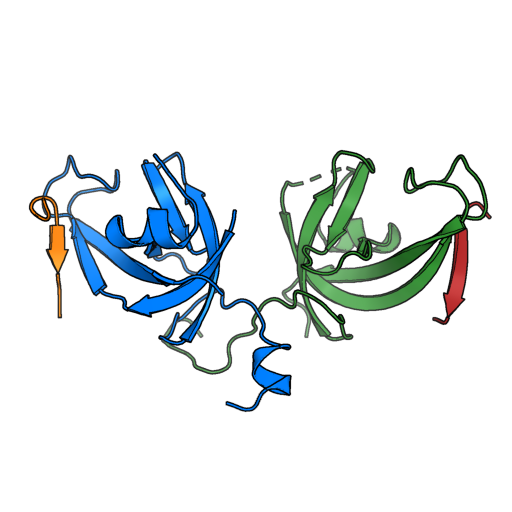-12.30200 2.91400 7.88000 1.000 33.42769 239 ASP B N 1
ATOM 1623 C CA . ASP B 2 9 ? -11.64900 2.67300 6.65000 1.000 28.53763 239 ASP B CA 1
ATOM 1624 C C . ASP B 2 9 ? -11.56600 1.17700 6.43300 1.000 32.61707 239 ASP B C 1
ATOM 1625 O O . ASP B 2 9 ? -11.03600 0.76400 5.47400 1.000 31.75907 239 ASP B O 1
ATOM 1634 N N . ILE B 2 10 ? -12.03900 0.35200 7.35400 1.000 30.29574 240 ILE B N 1
ATOM 1635 C CA . ILE B 2 10 ? -11.91300 -1.07700 7.22000 1.000 30.74842 240 ILE B CA 1
ATOM 1636 C C . ILE B 2 10 ? -13.14900 -1.80900 7.70200 1.000 38.64937 240 ILE B C 1
ATOM 1637 O O . ILE B 2 10 ? -13.98300 -1.25200 8.34300 1.000 39.94426 240 ILE B O 1
ATOM 1653 N N . GLU B 2 11 ? -13.28600 -3.04900 7.31000 1.000 35.88588 241 GLU B N 1
ATOM 1654 C CA . GLU B 2 11 ? -14.36400 -3.83600 7.79600 1.000 45.03961 241 GLU B CA 1
ATOM 1655 C C . GLU B 2 11 ? -13.77800 -5.17100 8.19300 1.000 46.35556 241 GLU B C 1
ATOM 1656 O O . GLU B 2 11 ? -12.90700 -5.67700 7.54300 1.000 33.79089 241 GLU B O 1
ATOM 1668 N N . VAL B 2 12 ? -14.26900 -5.71300 9.28900 1.000 32.67234 242 VAL B N 1
ATOM 1669 C CA . VAL B 2 12 ? -13.81300 -6.99800 9.77000 1.000 32.87236 242 VAL B CA 1
ATOM 1670 C C . VAL B 2 12 ? -14.56300 -8.06300 9.01200 1.000 34.35938 242 VAL B C 1
ATOM 1671 O O . VAL B 2 12 ? -15.79500 -8.02100 8.92800 1.000 38.62305 242 VAL B O 1
ATOM 1684 N N . ILE B 2 13 ? -13.84700 -9.03200 8.47700 1.000 35.74639 243 ILE B N 1
ATOM 1685 C CA . ILE B 2 13 ? -14.47500 -10.08500 7.69900 1.000 44.21583 243 ILE B CA 1
ATOM 1686 C C . ILE B 2 13 ? -14.31700 -11.40800 8.43800 1.000 37.41501 243 ILE B C 1
ATOM 1687 O O . ILE B 2 13 ? -13.27900 -11.69300 9.05900 1.000 42.98410 243 ILE B O 1
ATOM 1703 N N . VAL B 2 14 ? -15.40500 -12.16600 8.45700 1.000 49.94020 244 VAL B N 1
ATOM 1704 C CA . VAL B 2 14 ? -15.55600 -13.34000 9.31000 1.000 81.38871 244 VAL B CA 1
ATOM 1705 C C . VAL B 2 14 ? -16.20900 -14.47300 8.51100 1.000 71.76124 244 VAL B C 1
ATOM 1706 O O . VAL B 2 14 ? -15.57300 -15.11000 7.67100 1.000 73.53513 244 VAL B O 1
ATOM 1719 N N . GLY C 1 3 ? 3.11800 -25.90600 0.57000 1.000 91.38201 -4 GLY C N 1
ATOM 1720 C CA . GLY C 1 3 ? 2.86300 -25.60100 2.01100 1.000 87.65788 -4 GLY C CA 1
ATOM 1721 C C . GLY C 1 3 ? 2.55900 -24.13800 2.26600 1.000 61.43631 -4 GLY C C 1
ATOM 1722 O O . GLY C 1 3 ? 3.24700 -23.49300 3.06200 1.000 69.31621 -4 GLY C O 1
ATOM 1726 N N . SER C 1 4 ? 1.53800 -23.61500 1.58300 1.000 86.47616 -3 SER C N 1
ATOM 1727 C CA . SER C 1 4 ? 1.12200 -22.22300 1.71800 1.000 87.27099 -3 SER C CA 1
ATOM 1728 C C . SER C 1 4 ? -0.09900 -22.04300 2.60800 1.000 101.20424 -3 SER C C 1
ATOM 1729 O O . SER C 1 4 ? -0.30200 -20.94600 3.14200 1.000 107.07600 -3 SER C O 1
ATOM 1737 N N . GLU C 1 5 ? -0.91700 -23.08100 2.76400 1.000 76.73025 -2 GLU C N 1
ATOM 1738 C CA . GLU C 1 5 ? -2.09500 -23.01400 3.61300 1.000 84.38907 -2 GLU C CA 1
ATOM 1739 C C . GLU C 1 5 ? -1.66400 -23.02200 5.08800 1.000 58.02275 -2 GLU C C 1
ATOM 1740 O O . GLU C 1 5 ? -0.46900 -23.15700 5.42300 1.000 55.71721 -2 GLU C O 1
ATOM 1752 N N . PHE C 1 6 ? -2.64700 -22.85100 5.97800 1.000 88.12109 -1 PHE C N 1
ATOM 1753 C CA . PHE C 1 6 ? -2.35400 -22.83400 7.40700 1.000 76.24335 -1 PHE C CA 1
ATOM 1754 C C . PHE C 1 6 ? -1.70200 -24.13500 7.86100 1.000 66.95540 -1 PHE C C 1
ATOM 1755 O O . PHE C 1 6 ? -2.15700 -25.24100 7.53300 1.000 60.14405 -1 PHE C O 1
ATOM 1772 N N . SER C 1 7 ? -0.67000 -23.98500 8.67500 1.000 58.08065 1490 SER C N 1
ATOM 1773 C CA . SER C 1 7 ? 0.20200 -25.06800 9.08200 1.000 51.86938 1490 SER C CA 1
ATOM 1774 C C . SER C 1 7 ? 0.59200 -24.88200 10.54000 1.000 48.97692 1490 SER C C 1
ATOM 1775 O O . SER C 1 7 ? 0.77700 -23.76000 11.01100 1.000 55.00660 1490 SER C O 1
ATOM 1783 N N . ARG C 1 8 ? 0.75200 -26.00400 11.23800 1.000 41.88397 1491 ARG C N 1
ATOM 1784 C CA . ARG C 1 8 ? 1.04700 -25.97500 12.66000 1.000 41.63920 1491 ARG C CA 1
ATOM 1785 C C . ARG C 1 8 ? 2.51000 -26.18700 12.97500 1.000 47.55044 1491 ARG C C 1
ATOM 1786 O O . ARG C 1 8 ? 2.97700 -25.72100 14.02900 1.000 44.27110 1491 ARG C O 1
ATOM 1796 N N . HIS C 1 9 ? 3.27600 -26.81200 12.08300 1.000 37.34658 1492 HIS C N 1
ATOM 1797 C CA . HIS C 1 9 ? 4.65500 -27.19000 12.40800 1.000 35.58321 1492 HIS C CA 1
ATOM 1798 C C . HIS C 1 9 ? 5.69300 -26.43800 11.59400 1.000 33.42506 1492 HIS C C 1
ATOM 1799 O O . HIS C 1 9 ? 6.82800 -26.89000 11.45700 1.000 38.60989 1492 HIS C O 1
ATOM 1813 N N . SER C 1 10 ? 5.36300 -25.23300 11.14100 1.000 33.80142 1493 SER C N 1
ATOM 1814 C CA . SER C 1 10 ? 6.35500 -24.35100 10.51700 1.000 34.08830 1493 SER C CA 1
ATOM 1815 C C . SER C 1 10 ? 7.53400 -24.06000 11.45000 1.000 30.28258 1493 SER C C 1
ATOM 1816 O O . SER C 1 10 ? 7.38500 -23.97500 12.67400 1.000 28.77450 1493 SER C O 1
ATOM 1824 N N . GLU C 1 11 ? 8.70100 -23.88000 10.84300 1.000 28.55079 1494 GLU C N 1
ATOM 1825 C CA . GLU C 1 11 ? 9.88400 -23.47400 11.59500 1.000 26.63214 1494 GLU C CA 1
ATOM 1826 C C . GLU C 1 11 ? 9.67800 -22.09500 12.21000 1.000 24.49241 1494 GLU C C 1
ATOM 1827 O O . GLU C 1 11 ? 9.00000 -21.23000 11.65300 1.000 28.19812 1494 GLU C O 1
ATOM 1839 N N . LYS C 1 12 ? 10.26700 -21.90500 13.37000 1.000 26.89796 1495 LYS C N 1
ATOM 1840 C CA . LYS C 1 12 ? 10.23400 -20.65600 14.10400 1.000 22.39479 1495 LYS C CA 1
ATOM 1841 C C . LYS C 1 12 ? 11.69200 -20.25200 14.35400 1.000 25.33462 1495 LYS C C 1
ATOM 1842 O O . LYS C 1 12 ? 12.58300 -21.08300 14.26900 1.000 27.61384 1495 LYS C O 1
ATOM 1861 N N . ILE C 1 13 ? 11.91000 -18.96700 14.64100 1.000 20.94462 1496 ILE C N 1
ATOM 1862 C CA . ILE C 1 13 ? 13.27100 -18.43000 14.74300 1.000 19.57866 1496 ILE C CA 1
ATOM 1863 C C . ILE C 1 13 ? 13.70100 -18.60900 16.18600 1.000 22.07107 1496 ILE C C 1
ATOM 1864 O O . ILE C 1 13 ? 13.05800 -18.10700 17.10500 1.000 20.42350 1496 ILE C O 1
ATOM 1880 N N . ALA C 1 14 ? 14.86100 -19.26900 16.35700 1.000 22.72115 1497 ALA C N 1
ATOM 1881 C CA . ALA C 1 14 ? 15.55700 -19.34700 17.64900 1.000 22.97907 1497 ALA C CA 1
ATOM 1882 C C . ALA C 1 14 ? 16.13000 -17.99900 18.07600 1.000 22.51586 1497 ALA C C 1
ATOM 1883 O O . ALA C 1 14 ? 16.57600 -17.21000 17.24300 1.000 23.34227 1497 ALA C O 1
ATOM 1890 N N . ILE C 1 15 ? 16.15900 -17.76500 19.39300 1.000 25.32146 1498 ILE C N 1
ATOM 1891 C CA . ILE C 1 15 ? 16.57000 -16.47000 19.92100 1.000 25.31619 1498 ILE C CA 1
ATOM 1892 C C . ILE C 1 15 ? 17.59700 -16.62100 21.05200 1.000 26.95850 1498 ILE C C 1
ATOM 1893 O O . ILE C 1 15 ? 18.08500 -15.61400 21.55100 1.000 26.62161 1498 ILE C O 1
ATOM 1909 N N . ARG C 1 16 ? 17.85300 -17.84700 21.50300 1.000 25.79520 1499 ARG C N 1
ATOM 1910 C CA . ARG C 1 16 ? 18.91200 -18.09400 22.47300 1.000 27.16642 1499 ARG C CA 1
ATOM 1911 C C . ARG C 1 16 ? 19.26000 -19.57600 22.47800 1.000 38.13089 1499 ARG C C 1
ATOM 1912 O O . ARG C 1 16 ? 18.59000 -20.38600 21.85700 1.000 33.32505 1499 ARG C O 1
ATOM 1933 N N . ASP C 1 17 ? 20.31400 -19.93400 23.22600 1.000 36.13065 1500 ASP C N 1
ATOM 1934 C CA . ASP C 1 17 ? 20.75000 -21.32700 23.37900 1.000 43.14201 1500 ASP C CA 1
ATOM 1935 C C . ASP C 1 17 ? 20.67000 -22.05900 22.03600 1.000 35.99379 1500 ASP C C 1
ATOM 1936 O O . ASP C 1 17 ? 19.94100 -23.03600 21.86800 1.000 44.75537 1500 ASP C O 1
ATOM 1945 N N . PHE C 1 18 ? 21.41600 -21.53700 21.08600 1.000 30.78264 1501 PHE C N 1
ATOM 1946 C CA . PHE C 1 18 ? 21.27200 -21.96800 19.68700 1.000 26.64267 1501 PHE C CA 1
ATOM 1947 C C . PHE C 1 18 ? 21.80400 -23.38100 19.48100 1.000 41.60762 1501 PHE C C 1
ATOM 1948 O O . PHE C 1 18 ? 22.85700 -23.76400 20.01300 1.000 40.45222 1501 PHE C O 1
ATOM 1965 N N . GLN C 1 19 ? 21.06000 -24.16600 18.70800 1.000 29.99044 1502 GLN C N 1
ATOM 1966 C CA . GLN C 1 19 ? 21.36000 -25.55100 18.42500 1.000 34.20147 1502 GLN C CA 1
ATOM 1967 C C . GLN C 1 19 ? 21.51700 -25.77200 16.93300 1.000 30.86686 1502 GLN C C 1
ATOM 1968 O O . GLN C 1 19 ? 20.92000 -25.06900 16.11400 1.000 32.41441 1502 GLN C O 1
ATOM 1982 N N . VAL C 1 20 ? 22.34800 -26.76000 16.58100 1.000 38.65200 1503 VAL C N 1
ATOM 1983 C CA . VAL C 1 20 ? 22.46100 -27.16900 15.18500 1.000 32.94079 1503 VAL C CA 1
ATOM 1984 C C . VAL C 1 20 ? 21.05900 -27.37100 14.62800 1.000 35.67533 1503 VAL C C 1
ATOM 1985 O O . VAL C 1 20 ? 20.23900 -28.06900 15.23800 1.000 44.18424 1503 VAL C O 1
ATOM 1998 N N . GLY C 1 21 ? 20.79100 -26.78000 13.45900 1.000 32.78288 1504 GLY C N 1
ATOM 1999 C CA . GLY C 1 21 ? 19.49600 -26.91600 12.80200 1.000 33.46717 1504 GLY C CA 1
ATOM 2000 C C . GLY C 1 21 ? 18.52500 -25.78400 13.05500 1.000 31.20637 1504 GLY C C 1
ATOM 2001 O O . GLY C 1 21 ? 17.50500 -25.65900 12.31100 1.000 32.69339 1504 GLY C O 1
ATOM 2005 N N . ASP C 1 22 ? 18.78400 -24.95300 14.05600 1.000 31.12742 1505 ASP C N 1
ATOM 2006 C CA . ASP C 1 22 ? 17.90800 -23.84000 14.37300 1.000 27.53488 1505 ASP C CA 1
ATOM 2007 C C . ASP C 1 22 ? 17.87000 -22.84100 13.23200 1.000 28.50342 1505 ASP C C 1
ATOM 2008 O O . ASP C 1 22 ? 18.89000 -22.49200 12.63500 1.000 26.80321 1505 ASP C O 1
ATOM 2017 N N . LEU C 1 23 ? 16.66600 -22.37300 12.92600 1.000 23.72390 1506 LEU C N 1
ATOM 2018 C CA . LEU C 1 23 ? 16.47500 -21.23600 12.06200 1.000 22.85274 1506 LEU C CA 1
ATOM 2019 C C . LEU C 1 23 ? 16.80000 -19.99100 12.85000 1.000 22.78168 1506 LEU C C 1
ATOM 2020 O O . LEU C 1 23 ? 16.33000 -19.81200 13.96500 1.000 23.31859 1506 LEU C O 1
ATOM 2036 N N . VAL C 1 24 ? 17.60300 -19.10700 12.24600 1.000 26.41106 1507 VAL C N 1
ATOM 2037 C CA . VAL C 1 24 ? 18.05600 -17.90700 12.93900 1.000 20.44982 1507 VAL C CA 1
ATOM 2038 C C . VAL C 1 24 ? 17.99000 -16.71300 12.01300 1.000 20.84197 1507 VAL C C 1
ATOM 2039 O O . VAL C 1 24 ? 18.05600 -16.83100 10.79900 1.000 22.74746 1507 VAL C O 1
ATOM 2052 N N . LEU C 1 25 ? 17.85400 -15.54300 12.61400 1.000 21.86841 1508 LEU C N 1
ATOM 2053 C CA . LEU C 1 25 ? 17.86900 -14.27300 11.94300 1.000 20.60510 1508 LEU C CA 1
ATOM 2054 C C . LEU C 1 25 ? 19.24000 -13.67400 12.10500 1.000 24.68454 1508 LEU C C 1
ATOM 2055 O O . LEU C 1 25 ? 19.74200 -13.54000 13.22300 1.000 24.23712 1508 LEU C O 1
ATOM 2071 N N . ILE C 1 26 ? 19.89500 -13.41100 10.98200 1.000 25.79520 1509 ILE C N 1
ATOM 2072 C CA . ILE C 1 26 ? 21.28200 -12.94100 10.93000 1.000 23.88971 1509 ILE C CA 1
ATOM 2073 C C . ILE C 1 26 ? 21.23800 -11.48400 10.50000 1.000 27.13220 1509 ILE C C 1
ATOM 2074 O O . ILE C 1 26 ? 20.65600 -11.14200 9.46100 1.000 30.06939 1509 ILE C O 1
ATOM 2090 N N . ILE C 1 27 ? 21.84700 -10.61900 11.30500 1.000 27.14799 1510 ILE C N 1
ATOM 2091 C CA . ILE C 1 27 ? 21.73800 -9.17600 11.15100 1.000 30.26679 1510 ILE C CA 1
ATOM 2092 C C . ILE C 1 27 ? 23.13400 -8.57200 11.23600 1.000 29.56144 1510 ILE C C 1
ATOM 2093 O O . ILE C 1 27 ? 24.03000 -9.13400 11.84300 1.000 30.68263 1510 ILE C O 1
ATOM 2109 N N . LEU C 1 28 ? 23.30900 -7.40400 10.62800 1.000 33.92249 1511 LEU C N 1
ATOM 2110 C CA . LEU C 1 28 ? 24.58600 -6.71000 10.74300 1.000 34.05935 1511 LEU C CA 1
ATOM 2111 C C . LEU C 1 28 ? 24.66300 -5.96700 12.07000 1.000 48.30053 1511 LEU C C 1
ATOM 2112 O O . LEU C 1 28 ? 23.76300 -5.19600 12.40300 1.000 51.48775 1511 LEU C O 1
ATOM 2128 N N . ASP C 1 29 ? 25.74100 -6.19800 12.82800 1.000 49.52173 1512 ASP C N 1
ATOM 2129 C CA . ASP C 1 29 ? 25.98900 -5.48900 14.08000 1.000 53.20638 1512 ASP C CA 1
ATOM 2130 C C . ASP C 1 29 ? 26.96800 -4.37400 13.77200 1.000 53.31166 1512 ASP C C 1
ATOM 2131 O O . ASP C 1 29 ? 28.14300 -4.63500 13.48200 1.000 49.30065 1512 ASP C O 1
ATOM 2140 N N . GLU C 1 30 ? 26.48700 -3.13200 13.84800 1.000 58.84653 1513 GLU C N 1
ATOM 2141 C CA . GLU C 1 30 ? 27.28000 -1.99400 13.39700 1.000 64.21559 1513 GLU C CA 1
ATOM 2142 C C . GLU C 1 30 ? 28.56200 -1.84500 14.21000 1.000 67.67654 1513 GLU C C 1
ATOM 2143 O O . GLU C 1 30 ? 29.65500 -1.70400 13.64400 1.000 77.60931 1513 GLU C O 1
ATOM 2147 N N . ARG C 1 31 ? 28.45500 -1.89000 15.54200 1.000 59.87034 1514 ARG C N 1
ATOM 2148 C CA A ARG C 1 31 ? 29.60300 -1.58900 16.39300 0.370 68.25555 1514 ARG C CA 1
ATOM 2149 C CA B ARG C 1 31 ? 29.60500 -1.58800 16.39000 0.630 68.29503 1514 ARG C CA 1
ATOM 2150 C C . ARG C 1 31 ? 30.69200 -2.65300 16.32400 1.000 67.17911 1514 ARG C C 1
ATOM 2151 O O . ARG C 1 31 ? 31.79100 -2.41700 16.83600 1.000 66.55272 1514 ARG C O 1
ATOM 2176 N N . HIS C 1 32 ? 30.42400 -3.80300 15.70600 1.000 67.89498 1515 HIS C N 1
ATOM 2177 C CA . HIS C 1 32 ? 31.42700 -4.84900 15.56300 1.000 52.11414 1515 HIS C CA 1
ATOM 2178 C C . HIS C 1 32 ? 31.77200 -5.15700 14.11600 1.000 63.21284 1515 HIS C C 1
ATOM 2179 O O . HIS C 1 32 ? 32.59600 -6.05300 13.87800 1.000 49.70070 1515 HIS C O 1
ATOM 2193 N N . ASP C 1 33 ? 31.17200 -4.44500 13.15000 1.000 60.93625 1516 ASP C N 1
ATOM 2194 C CA . ASP C 1 33 ? 31.42000 -4.64800 11.72100 1.000 59.48345 1516 ASP C CA 1
ATOM 2195 C C . ASP C 1 33 ? 31.37800 -6.13200 11.36600 1.000 53.28797 1516 ASP C C 1
ATOM 2196 O O . ASP C 1 33 ? 32.26400 -6.66900 10.70300 1.000 54.30651 1516 ASP C O 1
ATOM 2200 N N . ASN C 1 34 ? 30.31900 -6.80400 11.82300 1.000 41.89976 1517 ASN C N 1
ATOM 2201 C CA . ASN C 1 34 ? 30.22000 -8.23800 11.65800 1.000 36.18855 1517 ASN C CA 1
ATOM 2202 C C . ASN C 1 34 ? 28.76800 -8.59700 11.72000 1.000 35.49110 1517 ASN C C 1
ATOM 2203 O O . ASN C 1 34 ? 27.99100 -7.92100 12.40300 1.000 38.09404 1517 ASN C O 1
ATOM 2214 N N . TYR C 1 35 ? 28.42400 -9.68900 11.04600 1.000 33.65140 1518 TYR C N 1
ATOM 2215 C CA . TYR C 1 35 ? 27.07500 -10.21900 11.18100 1.000 28.21654 1518 TYR C CA 1
ATOM 2216 C C . TYR C 1 35 ? 26.97600 -11.01400 12.47200 1.000 28.16917 1518 TYR C C 1
ATOM 2217 O O . TYR C 1 35 ? 27.94500 -11.63700 12.93000 1.000 27.79544 1518 TYR C O 1
ATOM 2235 N N . VAL C 1 36 ? 25.79000 -10.93600 13.08000 1.000 24.91615 1519 VAL C N 1
ATOM 2236 C CA . VAL C 1 36 ? 25.52200 -11.60500 14.34500 1.000 24.31344 1519 VAL C CA 1
ATOM 2237 C C . VAL C 1 36 ? 24.15200 -12.24300 14.25300 1.000 24.45556 1519 VAL C C 1
ATOM 2238 O O . VAL C 1 36 ? 23.34100 -11.89800 13.40100 1.000 27.82176 1519 VAL C O 1
ATOM 2251 N N . LEU C 1 37 ? 23.93000 -13.22600 15.12200 1.000 23.53177 1520 LEU C N 1
ATOM 2252 C CA . LEU C 1 37 ? 22.57500 -13.73700 15.31100 1.000 19.99713 1520 LEU C CA 1
ATOM 2253 C C . LEU C 1 37 ? 21.75600 -12.78300 16.14100 1.000 23.84496 1520 LEU C C 1
ATOM 2254 O O . LEU C 1 37 ? 22.17200 -12.25100 17.15100 1.000 25.99522 1520 LEU C O 1
ATOM 2270 N N . PHE C 1 38 ? 20.51400 -12.56800 15.69400 1.000 24.18448 1521 PHE C N 1
ATOM 2271 C CA . PHE C 1 38 ? 19.55100 -11.91700 16.54900 1.000 25.07932 1521 PHE C CA 1
ATOM 2272 C C . PHE C 1 38 ? 19.30500 -12.78800 17.75800 1.000 24.72139 1521 PHE C C 1
ATOM 2273 O O . PHE C 1 38 ? 19.04300 -14.00100 17.64900 1.000 25.15565 1521 PHE C O 1
ATOM 2290 N N . THR C 1 39 ? 19.42100 -12.19800 18.96000 1.000 24.86088 1522 THR C N 1
ATOM 2291 C CA . THR C 1 39 ? 19.30200 -13.00200 20.15600 1.000 24.73454 1522 THR C CA 1
ATOM 2292 C C . THR C 1 39 ? 18.84200 -12.11600 21.29700 1.000 25.95838 1522 THR C C 1
ATOM 2293 O O . THR C 1 39 ? 19.06100 -10.90300 21.27300 1.000 28.82977 1522 THR C O 1
ATOM 2304 N N . VAL C 1 40 ? 18.20400 -12.73900 22.28600 1.000 26.47423 1523 VAL C N 1
ATOM 2305 C CA . VAL C 1 40 ? 17.87700 -12.04600 23.52100 1.000 28.08495 1523 VAL C CA 1
ATOM 2306 C C . VAL C 1 40 ? 18.92300 -12.32600 24.59200 1.000 27.56646 1523 VAL C C 1
ATOM 2307 O O . VAL C 1 40 ? 18.83700 -11.75300 25.67800 1.000 31.04320 1523 VAL C O 1
ATOM 2320 N N . SER C 1 41 ? 19.88700 -13.15400 24.26500 1.000 25.93995 1524 SER C N 1
ATOM 2321 C CA . SER C 1 41 ? 21.03700 -13.42500 25.17200 1.000 25.43200 1524 SER C CA 1
ATOM 2322 C C . SER C 1 41 ? 21.92300 -12.20000 25.29000 1.000 25.83994 1524 SER C C 1
ATOM 2323 O O . SER C 1 41 ? 22.07600 -11.41500 24.35500 1.000 25.82941 1524 SER C O 1
ATOM 2331 N N . PRO C 1 42 ? 22.59900 -12.04100 26.45500 1.000 26.49265 1525 PRO C N 1
ATOM 2332 C CA . PRO C 1 42 ? 23.66400 -11.04600 26.54700 1.000 26.97692 1525 PRO C CA 1
ATOM 2333 C C . PRO C 1 42 ? 24.91200 -11.43800 25.81200 1.000 25.88205 1525 PRO C C 1
ATOM 2334 O O . PRO C 1 42 ? 25.75400 -10.58000 25.52000 1.000 30.63525 1525 PRO C O 1
ATOM 2345 N N . THR C 1 43 ? 25.03000 -12.69200 25.45300 1.000 24.14763 1526 THR C N 1
ATOM 2346 C CA . THR C 1 43 ? 26.21200 -13.17800 24.74600 1.000 23.12119 1526 THR C CA 1
ATOM 2347 C C . THR C 1 43 ? 26.16600 -12.85900 23.26300 1.000 22.65798 1526 THR C C 1
ATOM 2348 O O . THR C 1 43 ? 25.08800 -12.92600 22.62500 1.000 22.68430 1526 THR C O 1
ATOM 2359 N N . LEU C 1 44 ? 27.30000 -12.46700 22.71500 1.000 23.25805 1527 LEU C N 1
ATOM 2360 C CA . LEU C 1 44 ? 27.43300 -12.22800 21.30000 1.000 22.65535 1527 LEU C CA 1
ATOM 2361 C C . LEU C 1 44 ? 27.55800 -13.53900 20.55200 1.000 24.86088 1527 LEU C C 1
ATOM 2362 O O . LEU C 1 44 ? 28.35600 -14.42200 20.91600 1.000 23.06856 1527 LEU C O 1
ATOM 2378 N N . TYR C 1 45 ? 26.82000 -13.67000 19.44400 1.000 21.49205 1528 TYR C N 1
ATOM 2379 C CA . TYR C 1 45 ? 26.92100 -14.82700 18.56400 1.000 21.03410 1528 TYR C CA 1
ATOM 2380 C C . TYR C 1 45 ? 27.33000 -14.29600 17.20600 1.000 21.65786 1528 TYR C C 1
ATOM 2381 O O . TYR C 1 45 ? 26.48700 -13.79700 16.43500 1.000 23.66073 1528 TYR C O 1
ATOM 2399 N N . PHE C 1 46 ? 28.59800 -14.33200 16.85500 1.000 22.13423 1529 PHE C N 1
ATOM 2400 C CA . PHE C 1 46 ? 29.06900 -13.82200 15.59400 1.000 23.18173 1529 PHE C CA 1
ATOM 2401 C C . PHE C 1 46 ? 28.95900 -14.87400 14.50800 1.000 26.66636 1529 PHE C C 1
ATOM 2402 O O . PHE C 1 46 ? 29.16100 -16.05500 14.75100 1.000 29.45616 1529 PHE C O 1
ATOM 2419 N N . LEU C 1 47 ? 28.63500 -14.42900 13.28900 1.000 27.04535 1530 LEU C N 1
ATOM 2420 C CA . LEU C 1 47 ? 28.66200 -15.31800 12.15600 1.000 28.65870 1530 LEU C CA 1
ATOM 2421 C C . LEU C 1 47 ? 30.10400 -15.59800 11.77700 1.000 34.02513 1530 LEU C C 1
ATOM 2422 O O . LEU C 1 47 ? 30.90100 -14.66800 11.63300 1.000 33.55929 1530 LEU C O 1
ATOM 2438 N N . HIS C 1 48 ? 30.42300 -16.87800 11.60900 1.000 30.52208 1531 HIS C N 1
ATOM 2439 C CA . HIS C 1 48 ? 31.70600 -17.28200 11.04700 1.000 28.49552 1531 HIS C CA 1
ATOM 2440 C C . HIS C 1 48 ? 31.92900 -16.68200 9.65900 1.000 33.03028 1531 HIS C C 1
ATOM 2441 O O . HIS C 1 48 ? 31.03400 -16.70300 8.80800 1.000 34.50151 1531 HIS C O 1
ATOM 2455 N N . SER C 1 49 ? 33.13800 -16.18300 9.39200 1.000 41.61288 1532 SER C N 1
ATOM 2456 C CA . SER C 1 49 ? 33.41900 -15.64600 8.06500 1.000 37.15182 1532 SER C CA 1
ATOM 2457 C C . SER C 1 49 ? 33.22900 -16.68100 6.96200 1.000 38.63621 1532 SER C C 1
ATOM 2458 O O . SER C 1 49 ? 32.83400 -16.33200 5.86000 1.000 42.91041 1532 SER C O 1
ATOM 2466 N N . GLU C 1 50 ? 33.46100 -17.96500 7.25100 1.000 41.06545 1533 GLU C N 1
ATOM 2467 C CA . GLU C 1 50 ? 33.34300 -18.98000 6.22100 1.000 41.78133 1533 GLU C CA 1
ATOM 2468 C C . GLU C 1 50 ? 31.92800 -19.07000 5.66800 1.000 39.76793 1533 GLU C C 1
ATOM 2469 O O . GLU C 1 50 ? 31.73200 -19.57400 4.54900 1.000 46.75297 1533 GLU C O 1
ATOM 2473 N N . SER C 1 51 ? 30.94900 -18.57400 6.41300 1.000 35.13053 1534 SER C N 1
ATOM 2474 C CA . SER C 1 51 ? 29.53300 -18.75200 6.08700 1.000 34.42255 1534 SER C CA 1
ATOM 2475 C C . SER C 1 51 ? 28.95200 -17.65100 5.23000 1.000 39.15733 1534 SER C C 1
ATOM 2476 O O . SER C 1 51 ? 27.84300 -17.84100 4.69400 1.000 39.61264 1534 SER C O 1
ATOM 2484 N N . LEU C 1 52 ? 29.60400 -16.48900 5.11900 1.000 42.36034 1535 LEU C N 1
ATOM 2485 C CA . LEU C 1 52 ? 28.94400 -15.39700 4.40900 1.000 44.69220 1535 LEU C CA 1
ATOM 2486 C C . LEU C 1 52 ? 28.64000 -15.74500 2.96500 1.000 45.48703 1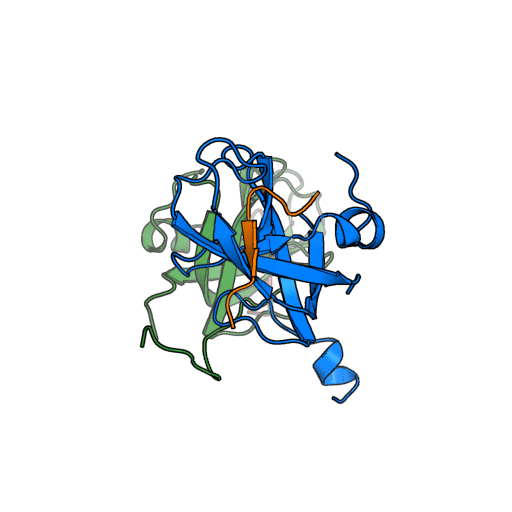535 LEU C C 1
ATOM 2487 O O . LEU C 1 52 ? 27.54700 -15.39700 2.49400 1.000 50.60870 1535 LEU C O 1
ATOM 2503 N N . PRO C 1 53 ? 29.52900 -16.38500 2.21100 1.000 47.84521 1536 PRO C N 1
ATOM 2504 C CA . PRO C 1 53 ? 29.17000 -16.69000 0.81900 1.000 49.55068 1536 PRO C CA 1
ATOM 2505 C C . PRO C 1 53 ? 27.95300 -17.58400 0.69400 1.000 48.70584 1536 PRO C C 1
ATOM 2506 O O . PRO C 1 53 ? 27.15700 -17.40600 -0.23500 1.000 61.81531 1536 PRO C O 1
ATOM 2517 N N . ALA C 1 54 ? 27.77700 -18.54900 1.59400 1.000 59.50713 1537 ALA C N 1
ATOM 2518 C CA . ALA C 1 54 ? 26.57800 -19.37700 1.54100 1.000 63.65500 1537 ALA C CA 1
ATOM 2519 C C . ALA C 1 54 ? 25.31700 -18.59600 1.87300 1.000 61.87847 1537 ALA C C 1
ATOM 2520 O O . ALA C 1 54 ? 24.22000 -19.09600 1.59900 1.000 63.75501 1537 ALA C O 1
ATOM 2527 N N . LEU C 1 55 ? 25.44200 -17.39000 2.43600 1.000 49.44014 1538 LEU C N 1
ATOM 2528 C CA . LEU C 1 55 ? 24.28500 -16.56900 2.78300 1.000 42.43930 1538 LEU C CA 1
ATOM 2529 C C . LEU C 1 55 ? 24.09800 -15.37000 1.86000 1.000 48.23999 1538 LEU C C 1
ATOM 2530 O O . LEU C 1 55 ? 23.22500 -14.54000 2.13200 1.000 53.30902 1538 LEU C O 1
ATOM 2546 N N . ASP C 1 56 ? 24.91500 -15.22700 0.82500 1.000 55.93039 1539 ASP C N 1
ATOM 2547 C CA . ASP C 1 56 ? 24.83200 -14.08700 -0.09000 1.000 64.01031 1539 ASP C CA 1
ATOM 2548 C C . ASP C 1 56 ? 25.17100 -12.78100 0.61500 1.000 63.53130 1539 ASP C C 1
ATOM 2549 O O . ASP C 1 56 ? 24.60500 -11.73400 0.30900 1.000 60.27302 1539 ASP C O 1
ATOM 2558 N N . LEU C 1 57 ? 26.10500 -12.83100 1.55900 1.000 53.91962 1540 LEU C N 1
ATOM 2559 C CA . LEU C 1 57 ? 26.45700 -11.67900 2.37300 1.000 49.99020 1540 LEU C CA 1
ATOM 2560 C C . LEU C 1 57 ? 27.86400 -11.19400 2.05400 1.000 77.06977 1540 LEU C C 1
ATOM 2561 O O . LEU C 1 57 ? 28.76600 -11.99100 1.76400 1.000 59.16499 1540 LEU C O 1
ATOM 2577 N N . LYS C 1 58 ? 28.03400 -9.87900 2.11700 1.000 95.40354 1541 LYS C N 1
ATOM 2578 C CA . LYS C 1 58 ? 29.32500 -9.21600 2.09700 1.000 99.08030 1541 LYS C CA 1
ATOM 2579 C C . LYS C 1 58 ? 29.32800 -8.20600 3.23900 1.000 100.44099 1541 LYS C C 1
ATOM 2580 O O . LYS C 1 58 ? 28.28300 -7.60100 3.52400 1.000 94.56923 1541 LYS C O 1
ATOM 2587 N N . PRO C 1 59 ? 30.46400 -8.01900 3.94100 1.000 113.15830 1542 PRO C N 1
ATOM 2588 C CA . PRO C 1 59 ? 30.53200 -7.03800 5.03400 1.000 112.69509 1542 PRO C CA 1
ATOM 2589 C C . PRO C 1 59 ? 29.70300 -5.77300 4.78900 1.000 94.67451 1542 PRO C C 1
ATOM 2590 O O . PRO C 1 59 ? 29.15500 -5.21200 5.73600 1.000 93.38488 1542 PRO C O 1
ATOM 2601 N N . ARG C 1 69 ? 21.22700 -6.97100 2.50500 1.000 87.80790 1552 ARG C N 1
ATOM 2602 C CA . ARG C 1 69 ? 22.34300 -7.04500 3.44500 1.000 87.47101 1552 ARG C CA 1
ATOM 2603 C C . ARG C 1 69 ? 21.88600 -6.90800 4.90000 1.000 75.63012 1552 ARG C C 1
ATOM 2604 O O . ARG C 1 69 ? 22.40400 -7.61500 5.75900 1.000 67.66338 1552 ARG C O 1
ATOM 2610 N N . PRO C 1 70 ? 20.95000 -5.96400 5.18300 1.000 61.46000 1553 PRO C N 1
ATOM 2611 C CA . PRO C 1 70 ? 20.40900 -5.84700 6.54300 1.000 68.96353 1553 PRO C CA 1
ATOM 2612 C C . PRO C 1 70 ? 20.25900 -7.14900 7.31400 1.000 56.76996 1553 PRO C C 1
ATOM 2613 O O . PRO C 1 70 ? 20.87000 -7.30600 8.38800 1.000 48.17157 1553 PRO C O 1
ATOM 2624 N N . TRP C 1 71 ? 19.44300 -8.07400 6.79500 1.000 74.44314 1554 TRP C N 1
ATOM 2625 C CA . TRP C 1 71 ? 19.14000 -9.32100 7.49000 1.000 55.88828 1554 TRP C CA 1
ATOM 2626 C C . TRP C 1 71 ? 18.91000 -10.44000 6.48300 1.000 49.37171 1554 TRP C C 1
ATOM 2627 O O . TRP C 1 71 ? 18.56700 -10.20100 5.31500 1.000 47.33199 1554 TRP C O 1
ATOM 2648 N N . VAL C 1 72 ? 19.17500 -11.66700 6.94900 1.000 36.68598 1555 VAL C N 1
ATOM 2649 C CA . VAL C 1 72 ? 18.84700 -12.87900 6.21500 1.000 32.47758 1555 VAL C CA 1
ATOM 2650 C C . VAL C 1 72 ? 18.45100 -13.93000 7.24800 1.000 30.49313 1555 VAL C C 1
ATOM 2651 O O . VAL C 1 72 ? 18.69700 -13.78900 8.41700 1.000 29.88253 1555 VAL C O 1
ATOM 2664 N N . LEU C 1 73 ? 17.82100 -14.98700 6.76900 1.000 30.95371 1556 LEU C N 1
ATOM 2665 C CA . LEU C 1 73 ? 17.49600 -16.15500 7.56000 1.000 29.96675 1556 LEU C CA 1
ATOM 2666 C C . LEU C 1 73 ? 18.47600 -17.25300 7.20800 1.000 29.79831 1556 LEU C C 1
ATOM 2667 O O . LEU C 1 73 ? 18.77000 -17.49600 6.02500 1.000 31.28270 1556 LEU C O 1
ATOM 2683 N N . GLY C 1 74 ? 19.02300 -17.90300 8.23700 1.000 28.47183 1557 GLY C N 1
ATOM 2684 C CA . GLY C 1 74 ? 19.88500 -19.03600 8.02100 1.000 28.63238 1557 GLY C CA 1
ATOM 2685 C C . GLY C 1 74 ? 19.54800 -20.18000 8.94900 1.000 28.76398 1557 GLY C C 1
ATOM 2686 O O . GLY C 1 74 ? 18.67000 -20.07600 9.79100 1.000 27.83755 1557 GLY C O 1
ATOM 2690 N N . LYS C 1 75 ? 20.32900 -21.26200 8.82700 1.000 28.81924 1558 LYS C N 1
ATOM 2691 C CA . LYS C 1 75 ? 20.23000 -22.41900 9.70200 1.000 28.93242 1558 LYS C CA 1
ATOM 2692 C C . LYS C 1 75 ? 21.59600 -22.63300 10.34500 1.000 29.59829 1558 LYS C C 1
ATOM 2693 O O . LYS C 1 75 ? 22.62700 -22.58100 9.65400 1.000 29.21666 1558 LYS C O 1
ATOM 2712 N N . VAL C 1 76 ? 21.59200 -22.88200 11.65000 1.000 27.21905 1559 VAL C N 1
ATOM 2713 C CA . VAL C 1 76 ? 22.84900 -23.07200 12.38200 1.000 26.58213 1559 VAL C CA 1
ATOM 2714 C C . VAL C 1 76 ? 23.45700 -24.40600 12.02600 1.000 28.32445 1559 VAL C C 1
ATOM 2715 O O . VAL C 1 76 ? 22.80800 -25.44500 12.06300 1.000 31.30639 1559 VAL C O 1
ATOM 2728 N N . MET C 1 77 ? 24.76400 -24.37800 11.72000 1.000 28.55342 1560 MET C N 1
ATOM 2729 C CA . MET C 1 77 ? 25.51200 -25.58700 11.38200 1.000 30.60367 1560 MET C CA 1
ATOM 2730 C C . MET C 1 77 ? 26.49200 -25.98400 12.46700 1.000 34.46992 1560 MET C C 1
ATOM 2731 O O . MET C 1 77 ? 26.70100 -27.17400 12.68100 1.000 37.30974 1560 MET C O 1
ATOM 2745 N N . GLU C 1 78 ? 27.07000 -25.01200 13.14400 1.000 30.20625 1561 GLU C N 1
ATOM 2746 C CA . GLU C 1 78 ? 28.09700 -25.25900 14.16900 1.000 30.68263 1561 GLU C CA 1
ATOM 2747 C C . GLU C 1 78 ? 28.19000 -24.04700 15.06700 1.000 31.61695 1561 GLU C C 1
ATOM 2748 O O . GLU C 1 78 ? 27.93500 -22.92000 14.64400 1.000 29.35089 1561 GLU C O 1
ATOM 2760 N N . LYS C 1 79 ? 28.55700 -24.26900 16.34300 1.000 31.59853 1562 LYS C N 1
ATOM 2761 C CA . LYS C 1 79 ? 28.86300 -23.12800 17.19100 1.000 28.71397 1562 LYS C CA 1
ATOM 2762 C C . LYS C 1 79 ? 30.05900 -23.48200 18.04700 1.000 27.85860 1562 LYS C C 1
ATOM 2763 O O . LYS C 1 79 ? 30.24100 -24.63900 18.44800 1.000 32.23281 1562 LYS C O 1
ATOM 2782 N N . GLU C 1 80 ? 30.94900 -22.51400 18.15100 1.000 24.71875 1563 GLU C N 1
ATOM 2783 C CA . GLU C 1 80 ? 32.19000 -22.61300 18.91700 1.000 25.27671 1563 GLU C CA 1
ATOM 2784 C C . GLU C 1 80 ? 32.19100 -21.50100 19.93100 1.000 24.10289 1563 GLU C C 1
ATOM 2785 O O . GLU C 1 80 ? 31.93900 -20.35200 19.58700 1.000 24.43977 1563 GLU C O 1
ATOM 2797 N N . TYR C 1 81 ? 32.56900 -21.82100 21.19400 1.000 24.45820 1564 TYR C N 1
ATOM 2798 C CA . TYR C 1 81 ? 32.71000 -20.83400 22.23200 1.000 23.85549 1564 TYR C CA 1
ATOM 2799 C C . TYR C 1 81 ? 34.14500 -20.34000 22.23100 1.000 24.64769 1564 TYR C C 1
ATOM 2800 O O . TYR C 1 81 ? 35.04400 -21.14900 22.24900 1.000 27.79281 1564 TYR C O 1
ATOM 2818 N N . CYS C 1 82 ? 34.31100 -19.02100 22.19600 1.000 25.52148 1565 CYS C N 1
ATOM 2819 C CA . CYS C 1 82 ? 35.60200 -18.40800 21.92000 1.000 25.26619 1565 CYS C CA 1
ATOM 2820 C C . CYS C 1 82 ? 35.91400 -17.31500 22.92900 1.000 25.45832 1565 CYS C C 1
ATOM 2821 O O . CYS C 1 82 ? 35.03900 -16.78400 23.60400 1.000 25.00300 1565 CYS C O 1
ATOM 2829 N N . GLN C 1 83 ? 37.21400 -16.96900 23.01300 1.000 26.87164 1566 GLN C N 1
ATOM 2830 C CA . GLN C 1 83 ? 37.66500 -15.84200 23.81200 1.000 27.72174 1566 GLN C CA 1
ATOM 2831 C C . GLN C 1 83 ? 38.54300 -14.93300 22.95500 1.000 33.12239 1566 GLN C C 1
ATOM 2832 O O . GLN C 1 83 ? 39.37100 -15.41000 22.17100 1.000 34.50677 1566 GLN C O 1
ATOM 2846 N N . ALA C 1 84 ? 38.41300 -13.61200 23.13800 1.000 27.55330 1567 ALA C N 1
ATOM 2847 C CA . ALA C 1 84 ? 39.36100 -12.69100 22.49200 1.000 27.92966 1567 ALA C CA 1
ATOM 2848 C C . ALA C 1 84 ? 40.67600 -12.74400 23.24300 1.000 30.00097 1567 ALA C C 1
ATOM 2849 O O . ALA C 1 84 ? 40.70400 -12.50700 24.44800 1.000 31.29323 1567 ALA C O 1
ATOM 2856 N N . LYS C 1 85 ? 41.74400 -13.04500 22.52900 1.000 30.73526 1568 LYS C N 1
ATOM 2857 C CA . LYS C 1 85 ? 43.09800 -13.10300 23.08600 1.000 32.13280 1568 LYS C CA 1
ATOM 2858 C C . LYS C 1 85 ? 43.93400 -11.82600 22.89200 1.000 34.03566 1568 LYS C C 1
ATOM 2859 O O . LYS C 1 85 ? 45.00900 -11.69700 23.52700 1.000 35.53847 1568 LYS C O 1
ATOM 2878 N N . LYS C 1 86 ? 43.48900 -10.90600 22.03800 1.000 34.33306 1569 LYS C N 1
ATOM 2879 C CA . LYS C 1 86 ? 44.15800 -9.64200 21.76200 1.000 36.54649 1569 LYS C CA 1
ATOM 2880 C C . LYS C 1 86 ? 43.14000 -8.51100 21.84600 1.000 36.21487 1569 LYS C C 1
ATOM 2881 O O . LYS C 1 86 ? 41.97700 -8.68100 21.51300 1.000 40.32589 1569 LYS C O 1
ATOM 2900 N N . ALA C 1 87 ? 43.61800 -7.33500 22.27900 1.000 39.31261 1570 ALA C N 1
ATOM 2901 C CA . ALA C 1 87 ? 42.71300 -6.18500 22.31300 1.000 40.97597 1570 ALA C CA 1
ATOM 2902 C C . ALA C 1 87 ? 42.23000 -5.81200 20.90800 1.000 39.08100 1570 ALA C C 1
ATOM 2903 O O . ALA C 1 87 ? 41.05400 -5.46100 20.72000 1.000 40.40748 1570 ALA C O 1
ATOM 2910 N N . GLN C 1 88 ? 43.10400 -5.89000 19.91000 1.000 45.28438 1571 GLN C N 1
ATOM 2911 C CA . GLN C 1 88 ? 42.73800 -5.72500 18.50200 1.000 41.55761 1571 GLN C CA 1
ATOM 2912 C C . GLN C 1 88 ? 42.40200 -7.09700 17.92400 1.000 39.47315 1571 GLN C C 1
ATOM 2913 O O . GLN C 1 88 ? 43.27100 -7.96000 17.79200 1.000 42.66301 1571 GLN C O 1
ATOM 2927 N N . ASN C 1 89 ? 41.13800 -7.31500 17.58200 1.000 37.63872 1572 ASN C N 1
ATOM 2928 C CA . ASN C 1 89 ? 40.74000 -8.61400 17.07700 1.000 35.86483 1572 ASN C CA 1
ATOM 2929 C C . ASN C 1 89 ? 39.64700 -8.40500 16.03000 1.000 40.97860 1572 ASN C C 1
ATOM 2930 O O . ASN C 1 89 ? 39.13400 -7.30200 15.85700 1.000 36.58070 1572 ASN C O 1
ATOM 2941 N N . ARG C 1 90 ? 39.30300 -9.49000 15.34100 1.000 35.70165 1573 ARG C N 1
ATOM 2942 C CA . ARG C 1 90 ? 38.44700 -9.37100 14.16600 1.000 38.87571 1573 ARG C CA 1
ATOM 2943 C C . ARG C 1 90 ? 37.03000 -8.94600 14.51500 1.000 38.04404 1573 ARG C C 1
ATOM 2944 O O . ARG C 1 90 ? 36.28500 -8.52100 13.62200 1.000 38.54146 1573 ARG C O 1
ATOM 2965 N N . PHE C 1 91 ? 36.63000 -9.06500 15.77000 1.000 32.59601 1574 PHE C N 1
ATOM 2966 C CA . PHE C 1 91 ? 35.25700 -8.80600 16.19900 1.000 33.25662 1574 PHE C CA 1
ATOM 2967 C C . PHE C 1 91 ? 35.11100 -7.49400 16.95800 1.000 40.24430 1574 PHE C C 1
ATOM 2968 O O . PHE C 1 91 ? 34.01000 -7.15900 17.39200 1.000 39.61001 1574 PHE C O 1
ATOM 2985 N N . LYS C 1 92 ? 36.18900 -6.73800 17.09800 1.000 34.37254 1575 LYS C N 1
ATOM 2986 C CA . LYS C 1 92 ? 36.19300 -5.45000 17.79600 1.000 36.28067 1575 LYS C CA 1
ATOM 2987 C C . LYS C 1 92 ? 35.62900 -5.58800 19.21000 1.000 42.07083 1575 LYS C C 1
ATOM 2988 O O . LYS C 1 92 ? 34.90800 -4.71700 19.69600 1.000 46.64770 1575 LYS C O 1
ATOM 3007 N N . VAL C 1 93 ? 35.96200 -6.68400 19.88500 1.000 36.57281 1576 VAL C N 1
ATOM 3008 C CA . VAL C 1 93 ? 35.54000 -6.85200 21.27000 1.000 31.65643 1576 VAL C CA 1
ATOM 3009 C C . VAL C 1 93 ? 36.70600 -6.62200 22.21200 1.000 33.68035 1576 VAL C C 1
ATOM 3010 O O . VAL C 1 93 ? 37.88300 -6.76300 21.82300 1.000 34.92261 1576 VAL C O 1
ATOM 3023 N N . PRO C 1 94 ? 36.43800 -6.28200 23.46700 1.000 37.62820 1577 PRO C N 1
ATOM 3024 C CA . PRO C 1 94 ? 37.53000 -6.09500 24.40800 1.000 38.12036 1577 PRO C CA 1
ATOM 3025 C C . PRO C 1 94 ? 38.29000 -7.38700 24.64800 1.000 34.79365 1577 PRO C C 1
ATOM 3026 O O . PRO C 1 94 ? 37.74700 -8.48800 24.50800 1.000 32.55917 1577 PRO C O 1
ATOM 3037 N N . LEU C 1 95 ? 39.57700 -7.22500 24.97600 1.000 35.37003 1578 LEU C N 1
ATOM 3038 C CA . LEU C 1 95 ? 40.39500 -8.33600 25.42700 1.000 35.53847 1578 LEU C CA 1
ATOM 3039 C C . LEU C 1 95 ? 39.64200 -9.16600 26.45300 1.000 35.48583 1578 LEU C C 1
ATOM 3040 O O . LEU C 1 95 ? 39.03600 -8.62600 27.37600 1.000 37.70715 1578 LEU C O 1
ATOM 3056 N N . GLY C 1 96 ? 39.69900 -10.48600 26.29800 1.000 32.38020 1579 GLY C N 1
ATOM 3057 C CA . GLY C 1 96 ? 39.09000 -11.39400 27.24400 1.000 30.25626 1579 GLY C CA 1
ATOM 3058 C C . GLY C 1 96 ? 37.60600 -11.63600 27.05100 1.000 31.86171 1579 GLY C C 1
ATOM 3059 O O . GLY C 1 96 ? 37.04600 -12.48100 27.75600 1.000 34.15146 1579 GLY C O 1
ATOM 3063 N N . THR C 1 97 ? 36.94400 -10.93000 26.12700 1.000 29.70093 1580 THR C N 1
ATOM 3064 C CA . THR C 1 97 ? 35.52200 -11.17500 25.88400 1.000 26.31368 1580 THR C CA 1
ATOM 3065 C C . THR C 1 97 ? 35.31200 -12.60800 25.45700 1.000 27.76912 1580 THR C C 1
ATOM 3066 O O . THR C 1 97 ? 36.01300 -13.11900 24.56800 1.000 28.36130 1580 THR C O 1
ATOM 3077 N N . LYS C 1 98 ? 34.26300 -13.23600 26.02300 1.000 28.26128 1581 LYS C N 1
ATOM 3078 C CA . LYS C 1 98 ? 33.81200 -14.54100 25.58100 1.000 23.65810 1581 LYS C CA 1
ATOM 3079 C C . LYS C 1 98 ? 32.61900 -14.34900 24.66700 1.000 24.33450 1581 LYS C C 1
ATOM 3080 O O . LYS C 1 98 ? 31.81000 -13.43800 24.88500 1.000 26.13998 1581 LYS C O 1
ATOM 3099 N N . PHE C 1 99 ? 32.55700 -15.18000 23.65400 1.000 22.79747 1582 PHE C N 1
ATOM 3100 C CA . PHE C 1 99 ? 31.47900 -15.09400 22.67400 1.000 21.87104 1582 PHE C CA 1
ATOM 3101 C C . PHE C 1 99 ? 31.39900 -16.39700 21.92500 1.000 22.56323 1582 PHE C C 1
ATOM 3102 O O . PHE C 1 99 ? 32.26200 -17.25400 21.97900 1.000 23.61599 1582 PHE C O 1
ATOM 3119 N N . TYR C 1 100 ? 30.34900 -16.51100 21.10000 1.000 22.44480 1583 TYR C N 1
ATOM 3120 C CA . TYR C 1 100 ? 30.26200 -17.63600 20.17700 1.000 21.68418 1583 TYR C CA 1
ATOM 3121 C C . TYR C 1 100 ? 30.49600 -17.21700 18.74500 1.000 22.72641 1583 TYR C C 1
ATOM 3122 O O . TYR C 1 100 ? 30.22800 -16.08300 18.34500 1.000 24.87930 1583 TYR C O 1
ATOM 3140 N N . ARG C 1 101 ? 31.06600 -18.13500 18.01100 1.000 23.49755 1584 ARG C N 1
ATOM 3141 C CA . ARG C 1 101 ? 31.17700 -18.00300 16.55900 1.000 29.54828 1584 ARG C CA 1
ATOM 3142 C C . ARG C 1 101 ? 30.33800 -19.11100 15.94300 1.000 27.02692 1584 ARG C C 1
ATOM 3143 O O . ARG C 1 101 ? 30.47000 -20.27500 16.31600 1.000 25.73993 1584 ARG C O 1
ATOM 3164 N N . VAL C 1 102 ? 29.44500 -18.75000 15.00800 1.000 25.67150 1585 VAL C N 1
ATOM 3165 C CA . VAL C 1 102 ? 28.44200 -19.65200 14.48700 1.000 26.48739 1585 VAL C CA 1
ATOM 3166 C C . VAL C 1 102 ? 28.61800 -19.78000 12.97700 1.000 25.14775 1585 VAL C C 1
ATOM 3167 O O . VAL C 1 102 ? 28.65600 -18.77500 12.26400 1.000 33.07502 1585 VAL C O 1
ATOM 3180 N N . LYS C 1 103 ? 28.72700 -21.01000 12.50000 1.000 27.56120 1586 LYS C N 1
ATOM 3181 C CA . LYS C 1 103 ? 28.60300 -21.30700 11.08100 1.000 28.18496 1586 LYS C CA 1
ATOM 3182 C C . LYS C 1 103 ? 27.14400 -21.51000 10.75900 1.000 28.61396 1586 LYS C C 1
ATOM 3183 O O . LYS C 1 103 ? 26.41200 -22.10300 11.54300 1.000 29.90885 1586 LYS C O 1
ATOM 3202 N N . ALA C 1 104 ? 26.71600 -20.99600 9.60800 1.000 28.13232 1587 ALA C N 1
ATOM 3203 C CA . ALA C 1 104 ? 25.32700 -21.14200 9.20100 1.000 28.75871 1587 ALA C CA 1
ATOM 3204 C C . ALA C 1 104 ? 25.26400 -21.29300 7.69100 1.000 30.46155 1587 ALA C C 1
ATOM 3205 O O . ALA C 1 104 ? 26.17900 -20.94000 6.95700 1.000 35.55163 1587 ALA C O 1
ATOM 3212 N N . VAL C 1 105 ? 24.15200 -21.85200 7.23900 1.000 31.48535 1588 VAL C N 1
ATOM 3213 C CA . VAL C 1 105 ? 23.84500 -21.96900 5.83000 1.000 35.21738 1588 VAL C CA 1
ATOM 3214 C C . VAL C 1 105 ? 22.47500 -21.33100 5.60400 1.000 31.82487 1588 VAL C C 1
ATOM 3215 O O .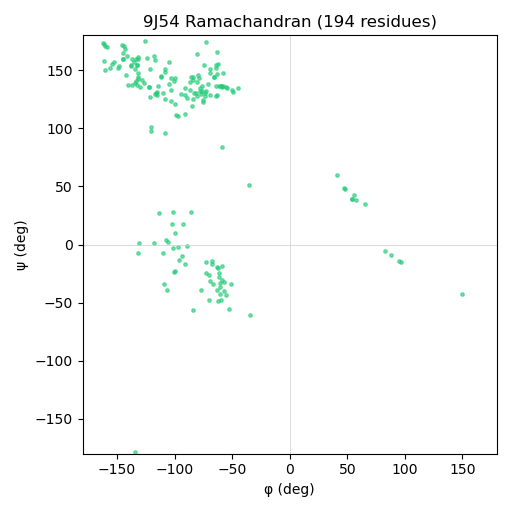 VAL C 1 105 ? 21.82300 -20.87000 6.53800 1.000 31.31165 1588 VAL C O 1
ATOM 3228 N N . SER C 1 106 ? 22.08100 -21.27100 4.32800 1.000 33.58297 1589 SER C N 1
ATOM 3229 C CA . SER C 1 106 ? 20.79800 -20.63200 3.97700 1.000 36.00695 1589 SER C CA 1
ATOM 3230 C C . SER C 1 106 ? 19.63200 -21.39700 4.57500 1.000 38.28617 1589 SER C C 1
ATOM 3231 O O . SER C 1 106 ? 19.71700 -22.60000 4.82400 1.000 36.39384 1589 SER C O 1
ATOM 3239 N N . TRP C 1 107 ? 18.52300 -20.66900 4.79500 1.000 32.65918 1590 TRP C N 1
ATOM 3240 C CA . TRP C 1 107 ? 17.34400 -21.25600 5.40700 1.000 33.94091 1590 TRP C CA 1
ATOM 3241 C C . TRP C 1 107 ? 16.78300 -22.43200 4.62800 1.000 36.72282 1590 TRP C C 1
ATOM 3242 O O . TRP C 1 107 ? 16.02100 -23.20800 5.21100 1.000 43.48679 1590 TRP C O 1
ATOM 3263 N N . ASN C 1 108 ? 17.13700 -22.58200 3.35400 1.000 37.43344 1591 ASN C N 1
ATOM 3264 C CA . ASN C 1 108 ? 16.52300 -23.58200 2.47200 1.000 39.72318 1591 ASN C CA 1
ATOM 3265 C C . ASN C 1 108 ? 17.29200 -24.89100 2.44800 1.000 45.00540 1591 ASN C C 1
ATOM 3266 O O . ASN C 1 108 ? 17.13200 -25.67900 1.52600 1.000 56.00672 1591 ASN C O 1
ATOM 3277 N N . LYS C 1 109 ? 18.15900 -25.12400 3.44800 1.000 43.81315 1592 LYS C N 1
ATOM 3278 C CA . LYS C 1 109 ? 18.84400 -26.40400 3.60700 1.000 67.03172 1592 LYS C CA 1
ATOM 3279 C C . LYS C 1 109 ? 18.19800 -27.20400 4.73600 1.000 70.91113 1592 LYS C C 1
ATOM 3280 O O . LYS C 1 109 ? 17.76300 -26.63900 5.74800 1.000 67.87393 1592 LYS C O 1
ATOM 3299 N N . LYS C 1 110 ? 18.13200 -28.52100 4.55000 1.000 84.02850 1593 LYS C N 1
ATOM 3300 C CA . LYS C 1 110 ? 17.51800 -29.41700 5.52500 1.000 70.04524 1593 LYS C CA 1
ATOM 3301 C C . LYS C 1 110 ? 18.53400 -30.43000 6.03700 1.000 80.20435 1593 LYS C C 1
ATOM 3302 O O . LYS C 1 110 ? 19.72500 -30.33700 5.73000 1.000 84.07587 1593 LYS C O 1
ATOM 3306 N N . ASP D 2 8 ? 45.37800 -15.78800 15.55400 1.000 58.94917 238 ASP D N 1
ATOM 3307 C CA . ASP D 2 8 ? 45.57000 -15.98000 16.95700 1.000 47.41884 238 ASP D CA 1
ATOM 3308 C C . ASP D 2 8 ? 44.97900 -14.84100 17.78700 1.000 44.22109 238 ASP D C 1
ATOM 3309 O O . ASP D 2 8 ? 45.26300 -14.72800 18.93900 1.000 47.88469 238 ASP D O 1
ATOM 3317 N N . ASP D 2 9 ? 44.13500 -14.01300 17.18000 1.000 37.66241 239 ASP D N 1
ATOM 3318 C CA . ASP D 2 9 ? 43.43800 -12.94600 17.88400 1.000 35.72534 239 ASP D CA 1
ATOM 3319 C C . ASP D 2 9 ? 42.32700 -13.48200 18.78800 1.000 35.65954 239 ASP D C 1
ATOM 3320 O O . ASP D 2 9 ? 41.88300 -12.81300 19.66000 1.000 34.40939 239 ASP D O 1
ATOM 3329 N N . ILE D 2 10 ? 41.82300 -14.64500 18.45500 1.000 35.35424 240 ILE D N 1
ATOM 3330 C CA . ILE D 2 10 ? 40.78900 -15.28200 19.21100 1.000 34.83839 240 ILE D CA 1
ATOM 3331 C C . ILE D 2 10 ? 41.15900 -16.72300 19.41300 1.000 39.66002 240 ILE D C 1
ATOM 3332 O O . ILE D 2 10 ? 41.95600 -17.27400 18.69100 1.000 38.92835 240 ILE D O 1
ATOM 3348 N N . GLU D 2 11 ? 40.56400 -17.32800 20.40700 1.000 37.35974 241 GLU D N 1
ATOM 3349 C CA . GLU D 2 11 ? 40.82400 -18.69100 20.71600 1.000 39.54948 241 GLU D CA 1
ATOM 3350 C C . GLU D 2 11 ? 39.54900 -19.49400 20.94000 1.000 38.27038 241 GLU D C 1
ATOM 3351 O O . GLU D 2 11 ? 38.65700 -19.03900 21.59100 1.000 36.58860 241 GLU D O 1
ATOM 3363 N N . VAL D 2 12 ? 39.50300 -20.69400 20.40500 1.000 39.53632 242 VAL D N 1
ATOM 3364 C CA . VAL D 2 12 ? 38.33500 -21.54700 20.63900 1.000 38.85992 242 VAL D CA 1
ATOM 3365 C C . VAL D 2 12 ? 38.52300 -22.26200 21.96600 1.000 40.46011 242 VAL D C 1
ATOM 3366 O O . VAL D 2 12 ? 39.53600 -22.93700 22.18400 1.000 43.32098 242 VAL D O 1
ATOM 3379 N N . ILE D 2 13 ? 37.55000 -22.10800 22.84900 1.000 39.03363 243 ILE D N 1
ATOM 3380 C CA . ILE D 2 13 ? 37.56100 -22.80500 24.13100 1.000 40.57329 243 ILE D CA 1
ATOM 3381 C C . ILE D 2 13 ? 36.98700 -24.20700 23.98100 1.000 41.22863 243 ILE D C 1
ATOM 3382 O O . ILE D 2 13 ? 37.63100 -25.20700 24.31200 1.000 54.92237 243 ILE D O 1
ATOM 3398 N N . VAL D 2 14 ? 35.75400 -24.30500 23.48200 1.000 39.18365 244 VAL D N 1
ATOM 3399 C CA . VAL D 2 14 ? 35.12300 -25.59200 23.23900 1.000 44.32110 244 VAL D CA 1
ATOM 3400 C C . VAL D 2 14 ? 34.41900 -25.52400 21.88700 1.000 74.58263 244 VAL D C 1
ATOM 3401 O O . VAL D 2 14 ? 33.77500 -24.52000 21.55300 1.000 42.27349 244 VAL D O 1
ATOM 3414 N N . ASP D 2 15 ? 34.56200 -26.58900 21.10300 1.000 65.24203 245 ASP D N 1
ATOM 3415 C CA . ASP D 2 15 ? 33.90400 -26.68800 19.80500 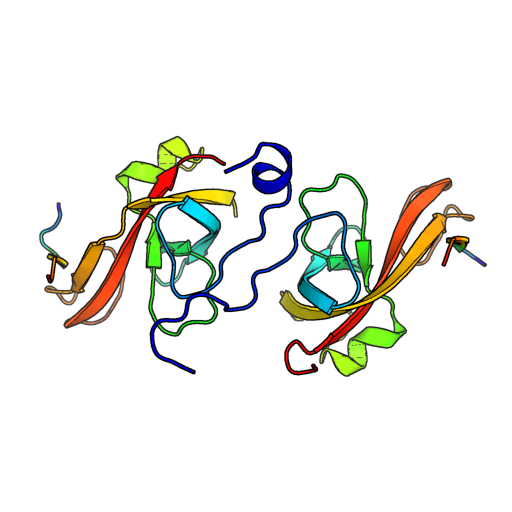1.000 69.18724 245 ASP D CA 1
ATOM 3416 C C . ASP D 2 15 ? 32.73700 -27.67300 19.89200 1.000 69.01880 245 ASP D C 1
ATOM 3417 O O . ASP D 2 15 ? 31.63100 -27.37800 19.44000 1.000 83.85742 245 ASP D O 1
#

Sequence (210 aa):
GSEFSRHSEKIAIRDFQQVGDLVLIILDERHDNYVLFTVSSPTLYFLHSESLPALDLKPWVLGKVMEKKEYCQAKKAQNRFKVPLGTKFYRVKAVSSWQDDDIEVIVGSEFSRHSEKIAIRDFQVGDLVLIILDERRHDNYVLFTVSPTLYFLHSESLPALDLKPRPWVLGKVMEKEYCQAKKAQNRFKVPLGTKFYRVKAVSWNKKDDIEVIVD

Nearest PDB structures (foldseek):
  7czg-assembly1_A  TM=1.002E+00  e=2.295E-16  Homo sapiens
  7ea2-assembly1_B  TM=9.154E-01  e=2.000E-17  Homo sapiens
  7ea2-assembly1_A  TM=9.156E-01  e=2.592E-16  Homo sapiens
  7czm-assembly1_B  TM=9.176E-01  e=2.755E-16  Homo sapiens
  6gma-assembly2_C  TM=9.521E-01  e=1.054E-15  Homo sapiens

Secondary structure (DSSP, 8-state):
--HHHHHT--B--S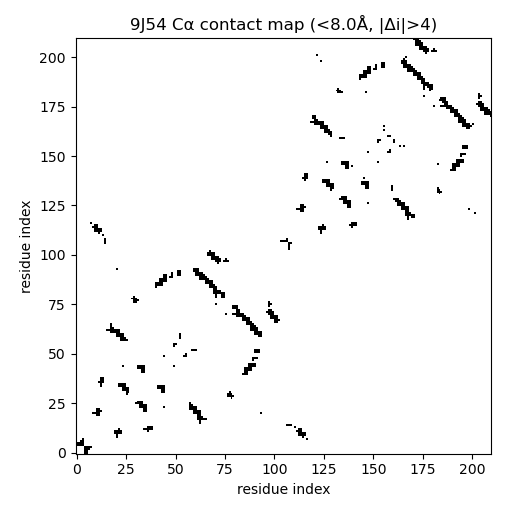S--TT-EEEEEEEGGGTEEEE--SSSS-EEEPGGGTGGGT----EEEEEEEEEEEEE-SSS-TT---TT-EEEEEEEEE-/---SEEE--/--S--SS---B--SS--TT-EEEEEEEGGGTEEEE--SSSS-EEEPGGGTGGGT-----EEEEEEEEEEEEEE-SSS-TT---TT-EEEEEEEEETT--/--EEEEE-

GO terms:
  GO:0000407 phagophore assembly site (C, IDA)
  GO:0043495 protein-membrane adaptor activity (F, IDA)
  GO:0000045 autophagosome assembly (P, IDA)
  GO:0019901 protein kinase b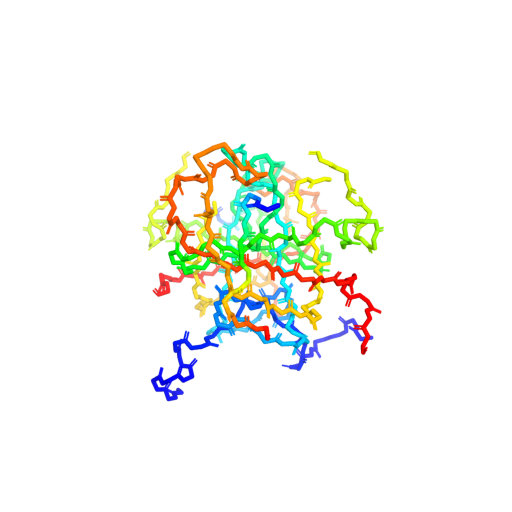inding (F, IDA)
  GO:0005764 lysosome (C, IDA)
  GO:0005634 nucleus (C, EXP)
  GO:0005737 cytoplasm (C, EXP)
  GO:0005515 protein binding (F, IPI)
  GO:1990316 Atg1/ULK1 kinase complex (C, IPI)
  GO:0005789 endoplasmic reticulum membrane (C, TAS)
  GO:0005829 cytosol (C, TAS)
  GO:0005829 cytosol (C, IDA)
  GO:1903059 regulation of protein lipidation (P, IDA)
  GO:0008285 negative regulation of cell population proliferation (P, IDA)

Solvent-accessible surface area: 12037 Å² total; per-residue (Å²): 123,77,139,164,56,49,127,49,39,71,0,2,9,56,26,4,74,93,34,16,0,0,5,0,56,97,28,150,195,14,94,29,38,13,3,14,34,73,31,139,44,42,17,0,4,24,63,115,4,20,97,53,12,142,24,84,169,168,30,24,0,46,1,92,88,86,59,79,0,40,1,99,101,64,161,13,67,6,120,5,98,110,31,36,103,0,53,8,0,46,3,59,71,108,177,65,96,11,9,73,64,39,189,110,114,137,107,39,114,178,39,97,68,0,0,2,79,93,1,97,106,42,19,9,0,9,0,51,77,24,93,136,19,58,29,5,11,3,7,31,54,29,139,43,47,12,0,5,26,71,67,6,29,101,56,9,137,10,93,134,92,103,113,32,18,0,17,0,88,53,48,23,64,0,38,0,89,101,63,154,19,117,6,126,4,98,114,28,33,91,0,47,28,0,68,2,36,23,143,91,106,153,133,21,18,84,61,87,94,97

Foldseek 3Di:
DDPVPVVVADADADPDDQFHKFWWADDVLFQFIFTHHPDPATEGEDPVAQVLQVHDSGGIWGWHDKDKDFACDCDDSRNDGHGHIHMYTHTHHD/DCVVDDDDD/DPDDDDDDADADADPADAFHKFKWAQDVLFLFIFTHHPDPATETEDPVAQVLQVVDSPGIAIWGWHDKDKDFACDCDDNRNDGHGGIHMYTHTHHPPDD/DVDDDDDD